Protein AF-A0AAJ6K4B9-F1 (afdb_monomer_lite)

Secondary structure (DSSP, 8-state):
--EEEEE-TTS-EEEEEEETTEEEE-SS-HHHHHHHHHHHHHHHHHSHHHHHHHHHHHHHHHHHHHT---EEETTEEESSSSEEEEEETTTTEEEEEE-SSSSS--EEESSHHHHHHH-SSGGGTTTHHHHHHHHHHHHHTT--TTTTTSSSEEE--SSSHHHHHHHHHHHHHHHHHHHHS------GGGS-HHHH-S---S------

Sequence (208 aa):
MFILETLLKNGKASICLLEGWKKNRLARDIGYYYRNLPIYAKVVSNSSLSNYQKLLKEISDEVKKIGGSGKIHGFIVDIDFYNHVMYDPDDNSITIYFATSTNSGRVVYKNLNNCLKKSRLEVLGRNREQLLSKYNSLIKKKELPILTGKKCRINTKKRGVKAKYRDSNVMKKFEYLLDSGIVRVWEDEILPKEIVGEVKTTRRMLEK

Foldseek 3Di:
DDKDWDQDPVRDIWIFFDLPPDTHTDDDDPVLCVVCLVVLLVLLCPDCLVVLVVVLVVVLVLLVQLPADQDAQQQWGGNYPFWIWGADPVQQAIWTWGAPDLADDIDTDPAVLRCLVPPPDCPCVPCSVSSNVSVVVCVVVVNRCRRRCNRGHYDRDPPPSSVCVVVSNVSNQSCCCNVPVDRRDDDCVSGDCVSSDDDPDPDDDDDD

Radius of gyration: 20.4 Å; chains: 1; bounding box: 49×37×54 Å

Structure (mmCIF, N/CA/C/O backbone):
data_AF-A0AAJ6K4B9-F1
#
_entry.id   AF-A0AAJ6K4B9-F1
#
loop_
_atom_site.group_PDB
_atom_site.id
_atom_site.type_symbol
_atom_site.label_atom_id
_atom_site.label_alt_id
_atom_site.label_comp_id
_atom_site.label_asym_id
_atom_site.label_entity_id
_atom_site.label_seq_id
_atom_site.pdbx_PDB_ins_code
_atom_site.Cartn_x
_atom_site.Cartn_y
_atom_site.Cartn_z
_atom_site.occupancy
_atom_site.B_iso_or_equiv
_atom_site.auth_seq_id
_atom_site.auth_comp_id
_atom_site.auth_asym_id
_atom_site.auth_atom_id
_atom_site.pdbx_PDB_model_num
ATOM 1 N N . MET A 1 1 ? 4.235 -3.665 -21.226 1.00 87.06 1 MET A N 1
ATOM 2 C CA . MET A 1 1 ? 5.497 -2.888 -21.176 1.00 87.06 1 MET A CA 1
ATOM 3 C C . MET A 1 1 ? 5.441 -1.865 -22.298 1.00 87.06 1 MET A C 1
ATOM 5 O O . MET A 1 1 ? 5.002 -2.241 -23.374 1.00 87.06 1 MET A O 1
ATOM 9 N N . PHE A 1 2 ? 5.852 -0.617 -22.075 1.00 87.94 2 PHE A N 1
ATOM 10 C CA . PHE A 1 2 ? 5.915 0.397 -23.138 1.00 87.94 2 PHE A CA 1
ATOM 11 C C . PHE A 1 2 ? 7.368 0.816 -23.363 1.00 87.94 2 PHE A C 1
ATOM 13 O O . PHE A 1 2 ? 8.024 1.272 -22.424 1.00 87.94 2 PHE A O 1
ATOM 20 N N . ILE A 1 3 ? 7.865 0.644 -24.589 1.00 88.31 3 ILE A N 1
ATOM 21 C CA . ILE A 1 3 ? 9.234 0.992 -24.982 1.00 88.31 3 ILE A CA 1
ATOM 22 C C . ILE A 1 3 ? 9.178 2.133 -25.994 1.00 88.31 3 ILE A C 1
ATOM 24 O O . ILE A 1 3 ? 8.424 2.076 -26.959 1.00 88.31 3 ILE A O 1
ATOM 28 N N . LEU A 1 4 ? 9.984 3.162 -25.755 1.00 86.25 4 LEU A N 1
ATOM 29 C CA . LEU A 1 4 ? 10.214 4.267 -26.673 1.00 86.25 4 LEU A CA 1
ATOM 30 C C . LEU A 1 4 ? 11.604 4.119 -27.285 1.00 86.25 4 LEU A C 1
ATOM 32 O O . LEU A 1 4 ? 12.600 4.114 -26.560 1.00 86.25 4 LEU A O 1
ATOM 36 N N . GLU A 1 5 ? 11.673 4.061 -28.607 1.00 87.00 5 GLU A N 1
ATOM 37 C CA . GLU A 1 5 ? 12.921 4.189 -29.348 1.00 87.00 5 GLU A CA 1
ATOM 38 C C . GLU A 1 5 ? 13.195 5.666 -29.655 1.00 87.00 5 GLU A C 1
ATOM 40 O O . GLU A 1 5 ? 12.306 6.415 -30.053 1.00 87.00 5 GLU A O 1
ATOM 45 N N . THR A 1 6 ? 14.425 6.111 -29.410 1.00 81.31 6 THR A N 1
ATOM 46 C CA . THR A 1 6 ? 14.853 7.497 -29.636 1.00 81.31 6 THR A CA 1
ATOM 47 C C . THR A 1 6 ? 16.139 7.528 -30.440 1.00 81.31 6 THR A C 1
ATOM 49 O O . THR A 1 6 ? 17.079 6.801 -30.128 1.00 81.31 6 THR A O 1
ATOM 52 N N . LEU A 1 7 ? 16.207 8.401 -31.441 1.00 79.94 7 LEU A N 1
ATOM 53 C CA . LEU A 1 7 ? 17.438 8.668 -32.178 1.00 79.94 7 LEU A CA 1
ATOM 54 C C . LEU A 1 7 ? 18.314 9.638 -31.379 1.00 79.94 7 LEU A C 1
ATOM 56 O O . LEU A 1 7 ? 17.885 10.728 -30.997 1.00 79.94 7 LEU A O 1
ATOM 60 N N . LEU A 1 8 ? 19.545 9.227 -31.092 1.00 76.81 8 LEU A N 1
ATOM 61 C CA . LEU A 1 8 ? 20.550 10.068 -30.453 1.00 76.81 8 LEU A CA 1
ATOM 62 C C . LEU A 1 8 ? 21.226 10.973 -31.490 1.00 76.81 8 LEU A C 1
ATOM 64 O O . LEU A 1 8 ? 21.289 10.653 -32.674 1.00 76.81 8 LEU A O 1
ATOM 68 N N . LYS A 1 9 ? 21.827 12.075 -31.024 1.00 73.19 9 LYS A N 1
ATOM 69 C CA . LYS A 1 9 ? 22.557 13.040 -31.873 1.00 73.19 9 LYS A CA 1
ATOM 70 C C . LYS A 1 9 ? 23.692 12.420 -32.702 1.00 73.19 9 LYS A C 1
ATOM 72 O O . LYS A 1 9 ? 24.089 12.996 -33.702 1.00 73.19 9 LYS A O 1
ATOM 77 N N . ASN A 1 10 ? 24.215 11.267 -32.288 1.00 79.31 10 ASN A N 1
ATOM 78 C CA . ASN A 1 10 ? 25.257 10.521 -32.998 1.00 79.31 10 ASN A CA 1
ATOM 79 C C . ASN A 1 10 ? 24.698 9.463 -33.974 1.00 79.31 10 ASN A C 1
ATOM 81 O O . ASN A 1 10 ? 25.432 8.562 -34.368 1.00 79.31 10 ASN A O 1
ATOM 85 N N . GLY A 1 11 ? 23.401 9.514 -34.294 1.00 75.06 11 GLY A N 1
ATOM 86 C CA . GLY A 1 11 ? 22.733 8.582 -35.207 1.00 75.06 11 GLY A CA 1
ATOM 87 C C . GLY A 1 11 ? 22.395 7.214 -34.606 1.00 75.06 11 GLY A C 1
ATOM 88 O O . GLY A 1 11 ? 21.754 6.407 -35.270 1.00 75.06 11 GLY A O 1
ATOM 89 N N . LYS A 1 12 ? 22.783 6.927 -33.354 1.00 77.19 12 LYS A N 1
ATOM 90 C CA . LYS A 1 12 ? 22.457 5.651 -32.697 1.00 77.19 12 LYS A CA 1
ATOM 91 C C . LYS A 1 12 ? 21.048 5.673 -32.109 1.00 77.19 12 LYS A C 1
ATOM 93 O O . LYS A 1 12 ? 20.649 6.659 -31.493 1.00 77.19 12 LYS A O 1
ATOM 98 N N . ALA A 1 13 ? 20.330 4.560 -32.213 1.00 79.69 13 ALA A N 1
ATOM 99 C CA . ALA A 1 13 ? 19.080 4.364 -31.493 1.00 79.69 13 ALA A CA 1
ATOM 100 C C . ALA A 1 13 ? 19.336 4.092 -29.998 1.00 79.69 13 ALA A C 1
ATOM 102 O O . ALA A 1 13 ? 20.293 3.421 -29.608 1.00 79.69 13 ALA A O 1
ATOM 103 N N . SER A 1 14 ? 18.472 4.631 -29.145 1.00 83.75 14 SER A N 1
ATOM 104 C CA . SER A 1 14 ? 18.414 4.368 -27.711 1.00 83.75 14 SER A CA 1
ATOM 105 C C . SER A 1 14 ? 16.992 4.003 -27.346 1.00 83.75 14 SER A C 1
ATOM 107 O O . SER A 1 14 ? 16.081 4.811 -27.528 1.00 83.75 14 SER A O 1
ATOM 109 N N . ILE A 1 15 ? 16.812 2.833 -26.748 1.00 91.00 15 ILE A N 1
ATOM 110 C CA . ILE A 1 15 ? 15.511 2.408 -26.246 1.00 91.00 15 ILE A CA 1
ATOM 111 C C . ILE A 1 15 ? 15.337 2.769 -24.767 1.00 91.00 15 ILE A C 1
ATOM 113 O O . ILE A 1 15 ? 16.276 2.728 -23.966 1.00 91.00 15 ILE A O 1
ATOM 117 N N . CYS A 1 16 ? 14.123 3.169 -24.405 1.00 91.19 16 CYS A N 1
ATOM 118 C CA . CYS A 1 16 ? 13.748 3.559 -23.052 1.00 91.19 16 CYS A CA 1
ATOM 119 C C . CYS A 1 16 ? 12.458 2.854 -22.632 1.00 91.19 16 CYS A C 1
ATOM 121 O O . CYS A 1 16 ? 11.489 2.846 -23.382 1.00 91.19 16 CYS A O 1
ATOM 123 N N . LEU A 1 17 ? 12.411 2.344 -21.404 1.00 91.94 17 LEU A N 1
ATOM 124 C CA . LEU A 1 17 ? 11.179 1.931 -20.743 1.00 91.94 17 LEU A CA 1
ATOM 125 C C . LEU A 1 17 ? 10.437 3.166 -20.228 1.00 91.94 17 LEU A C 1
ATOM 127 O O . LEU A 1 17 ? 11.021 4.012 -19.541 1.00 91.94 17 LEU A O 1
ATOM 131 N N . LEU A 1 18 ? 9.144 3.252 -20.531 1.00 91.38 18 LEU A N 1
ATOM 132 C CA . LEU A 1 18 ? 8.280 4.309 -20.024 1.00 91.38 18 LEU A CA 1
ATOM 133 C C . LEU A 1 18 ? 7.685 3.925 -18.667 1.00 91.38 18 LEU A C 1
ATOM 135 O O . LEU A 1 18 ? 6.870 3.012 -18.539 1.00 91.38 18 LEU A O 1
ATOM 139 N N . GLU A 1 19 ? 8.053 4.688 -17.642 1.00 88.44 19 GLU A N 1
ATOM 140 C CA . GLU A 1 19 ? 7.440 4.657 -16.319 1.00 88.44 19 GLU A CA 1
ATOM 141 C C . GLU A 1 19 ? 6.426 5.809 -16.229 1.00 88.44 19 GLU A C 1
ATOM 143 O O . GLU A 1 19 ? 6.548 6.722 -15.410 1.00 88.44 19 GLU A O 1
ATOM 148 N N . GLY A 1 20 ? 5.390 5.777 -17.070 1.00 84.44 20 GLY A N 1
ATOM 149 C CA . GLY A 1 20 ? 4.504 6.928 -17.276 1.00 84.44 20 GLY A CA 1
ATOM 150 C C . GLY A 1 20 ? 5.219 7.989 -18.113 1.00 84.44 20 GLY A C 1
ATOM 151 O O . GLY A 1 20 ? 5.730 7.673 -19.180 1.00 84.44 20 GLY A O 1
ATOM 152 N N . TRP A 1 21 ? 5.307 9.229 -17.627 1.00 84.12 21 TRP A N 1
ATOM 153 C CA . TRP A 1 21 ? 6.032 10.297 -18.334 1.00 84.12 21 TRP A CA 1
ATOM 154 C C . TRP A 1 21 ? 7.563 10.173 -18.230 1.00 84.12 21 TRP A C 1
ATOM 156 O O . TRP A 1 21 ? 8.296 10.797 -18.998 1.00 84.12 21 TRP A O 1
ATOM 166 N N . LYS A 1 22 ? 8.070 9.378 -17.278 1.00 89.31 22 LYS A N 1
ATOM 167 C CA . LYS A 1 22 ? 9.508 9.206 -17.058 1.00 89.31 22 LYS A CA 1
ATOM 168 C C . LYS A 1 22 ? 10.091 8.173 -18.025 1.00 89.31 22 LYS A C 1
ATOM 170 O O . LYS A 1 22 ? 9.560 7.074 -18.164 1.00 89.31 22 LYS A O 1
ATOM 175 N N . LYS A 1 23 ? 11.232 8.512 -18.632 1.00 90.12 23 LYS A N 1
ATOM 176 C CA . LYS A 1 23 ? 12.011 7.637 -19.520 1.00 90.12 23 LYS A CA 1
ATOM 177 C C . LYS A 1 23 ? 13.173 7.010 -18.751 1.00 90.12 23 LYS A C 1
ATOM 179 O O . LYS A 1 23 ? 14.032 7.737 -18.255 1.00 90.12 23 LYS A O 1
ATOM 184 N N . ASN A 1 24 ? 13.215 5.683 -18.677 1.00 89.38 24 ASN A N 1
ATOM 185 C CA . ASN A 1 24 ? 14.331 4.931 -18.106 1.00 89.38 24 ASN A CA 1
ATOM 186 C C . ASN A 1 24 ? 15.088 4.238 -19.245 1.00 89.38 24 ASN A C 1
ATOM 188 O O . ASN A 1 24 ? 14.520 3.393 -19.933 1.00 89.38 24 ASN A O 1
ATOM 192 N N . ARG A 1 25 ? 16.349 4.614 -19.480 1.00 89.75 25 ARG A N 1
ATOM 193 C CA . ARG A 1 25 ? 17.171 4.010 -20.540 1.00 89.75 25 ARG A CA 1
ATOM 194 C C . ARG A 1 25 ? 17.359 2.516 -20.271 1.00 89.75 25 ARG A C 1
ATOM 196 O O . ARG A 1 25 ? 17.661 2.131 -19.146 1.00 89.75 25 ARG A O 1
ATOM 203 N N . LEU A 1 26 ? 17.209 1.708 -21.314 1.00 90.50 26 LEU A N 1
ATOM 204 C CA . LEU A 1 26 ? 17.445 0.270 -21.276 1.00 90.50 26 LEU A CA 1
ATOM 205 C C . LEU A 1 26 ? 18.849 -0.057 -21.804 1.00 90.50 26 LEU A C 1
ATOM 207 O O . LEU A 1 26 ? 19.406 0.681 -22.619 1.00 90.50 26 LEU A O 1
ATOM 211 N N . ALA A 1 27 ? 19.435 -1.136 -21.286 1.00 89.31 27 ALA A N 1
ATOM 212 C CA . ALA A 1 27 ? 20.822 -1.513 -21.559 1.00 89.31 27 ALA A CA 1
ATOM 213 C C . ALA A 1 27 ? 20.968 -2.501 -22.727 1.00 89.31 27 ALA A C 1
ATOM 215 O O . ALA A 1 27 ? 22.036 -2.571 -23.331 1.00 89.31 27 ALA A O 1
ATOM 216 N N . ARG A 1 28 ? 19.914 -3.263 -23.034 1.00 89.38 28 ARG A N 1
ATOM 217 C CA . ARG A 1 28 ? 19.910 -4.309 -24.067 1.00 89.38 28 ARG A CA 1
ATOM 218 C C . ARG A 1 28 ? 19.028 -3.922 -25.252 1.00 89.38 28 ARG A C 1
ATOM 220 O O . ARG A 1 28 ? 18.384 -2.879 -25.222 1.00 89.38 28 ARG A O 1
ATOM 227 N N . ASP A 1 29 ? 19.012 -4.737 -26.300 1.00 88.94 29 ASP A N 1
ATOM 228 C CA . ASP A 1 29 ? 18.132 -4.544 -27.454 1.00 88.94 29 ASP A CA 1
ATOM 229 C C . ASP A 1 29 ? 16.664 -4.867 -27.124 1.00 88.94 29 ASP A C 1
ATOM 231 O O . ASP A 1 29 ? 16.355 -5.562 -26.154 1.00 88.94 29 ASP A O 1
ATOM 235 N N . ILE A 1 30 ? 15.735 -4.382 -27.953 1.00 89.81 30 ILE A N 1
ATOM 236 C CA . ILE A 1 30 ? 14.294 -4.590 -27.747 1.00 89.81 30 ILE A CA 1
ATOM 237 C C . ILE A 1 30 ? 13.901 -6.076 -27.770 1.00 89.81 30 ILE A C 1
ATOM 239 O O . ILE A 1 30 ? 12.993 -6.486 -27.042 1.00 89.81 30 ILE A O 1
ATOM 243 N N . GLY A 1 31 ? 14.614 -6.896 -28.548 1.00 90.94 31 GLY A N 1
ATOM 244 C CA . GLY A 1 31 ? 14.376 -8.329 -28.661 1.00 90.94 31 GLY A CA 1
ATOM 245 C C . GLY A 1 31 ? 14.648 -9.072 -27.356 1.00 90.94 31 GLY A C 1
ATOM 246 O O . GLY A 1 31 ? 13.887 -9.977 -27.012 1.00 90.94 31 GLY A O 1
ATOM 247 N N . TYR A 1 32 ? 15.671 -8.672 -26.592 1.00 92.62 32 TYR A N 1
ATOM 248 C CA . TYR A 1 32 ? 15.917 -9.211 -25.249 1.00 92.62 32 TYR A CA 1
ATOM 249 C C . TYR A 1 32 ? 14.696 -9.043 -24.339 1.00 92.62 32 TYR A C 1
ATOM 251 O O . TYR A 1 32 ? 14.226 -10.013 -23.744 1.00 92.62 32 TYR A O 1
ATOM 259 N N . TYR A 1 33 ? 14.153 -7.827 -24.252 1.00 92.56 33 TYR A N 1
ATOM 260 C CA . TYR A 1 33 ? 13.007 -7.549 -23.386 1.00 92.56 33 TYR A CA 1
ATOM 261 C C . TYR A 1 33 ? 11.763 -8.297 -23.855 1.00 92.56 33 TYR A C 1
ATOM 263 O O . TYR A 1 33 ? 11.072 -8.892 -23.035 1.00 92.56 33 TYR A O 1
ATOM 271 N N . TYR A 1 34 ? 11.509 -8.327 -25.165 1.00 92.06 34 TYR A N 1
ATOM 272 C CA . TYR A 1 34 ? 10.359 -9.028 -25.733 1.00 92.06 34 TYR A CA 1
ATOM 273 C C . TYR A 1 34 ? 10.378 -10.532 -25.423 1.00 92.06 34 TYR A C 1
ATOM 275 O O . TYR A 1 34 ? 9.385 -11.067 -24.934 1.00 92.06 34 TYR A O 1
ATOM 283 N N . ARG A 1 35 ? 11.521 -11.204 -25.631 1.00 94.75 35 ARG A N 1
ATOM 284 C CA . ARG A 1 35 ? 11.668 -12.645 -25.354 1.00 94.75 35 ARG A CA 1
ATOM 285 C C . ARG A 1 35 ? 11.512 -12.981 -23.870 1.00 94.75 35 ARG A C 1
ATOM 287 O O . ARG A 1 35 ? 10.930 -14.006 -23.535 1.00 94.75 35 ARG A O 1
ATOM 294 N N . ASN A 1 36 ? 12.010 -12.115 -22.988 1.00 94.81 36 ASN A N 1
ATOM 295 C CA . ASN A 1 36 ? 12.053 -12.381 -21.550 1.00 94.81 36 ASN A CA 1
ATOM 296 C C . ASN A 1 36 ? 10.840 -11.840 -20.778 1.00 94.81 36 ASN A C 1
ATOM 298 O O . ASN A 1 36 ? 10.667 -12.183 -19.610 1.00 94.81 36 ASN A O 1
ATOM 302 N N . LEU A 1 37 ? 9.984 -11.021 -21.399 1.00 93.94 37 LEU A N 1
ATOM 303 C CA . LEU A 1 37 ? 8.836 -10.383 -20.746 1.00 93.94 37 LEU A CA 1
ATOM 304 C C . LEU A 1 37 ? 7.876 -11.381 -20.066 1.00 93.94 37 LEU A C 1
ATOM 306 O O . LEU A 1 37 ? 7.509 -11.124 -18.915 1.00 93.94 37 LEU A O 1
ATOM 310 N N . PRO A 1 38 ? 7.491 -12.521 -20.684 1.00 94.00 38 PRO A N 1
ATOM 311 C CA . PRO A 1 38 ? 6.623 -13.497 -20.022 1.00 94.00 38 PRO A CA 1
ATOM 312 C C . PRO A 1 38 ? 7.280 -14.127 -18.789 1.00 94.00 38 PRO A C 1
ATOM 314 O O . PRO A 1 38 ? 6.625 -14.341 -17.769 1.00 94.00 38 PRO A O 1
ATOM 317 N N . ILE A 1 39 ? 8.588 -14.387 -18.863 1.00 93.81 39 ILE A N 1
ATOM 318 C CA . ILE A 1 39 ? 9.359 -14.978 -17.765 1.00 93.81 39 ILE A CA 1
ATOM 319 C C . ILE A 1 39 ? 9.471 -13.972 -16.622 1.00 93.81 39 ILE A C 1
ATOM 321 O O . ILE A 1 39 ? 9.169 -14.311 -15.481 1.00 93.81 39 ILE A O 1
ATOM 325 N N . TYR A 1 40 ? 9.808 -12.719 -16.934 1.00 93.19 40 TYR A N 1
ATOM 326 C CA . TYR A 1 40 ? 9.854 -11.625 -15.967 1.00 93.19 40 TYR A CA 1
ATOM 327 C C . TYR A 1 40 ? 8.522 -11.477 -15.224 1.00 93.19 40 TYR A C 1
ATOM 329 O O . TYR A 1 40 ? 8.484 -11.481 -13.993 1.00 93.19 40 TYR A O 1
ATOM 337 N N . ALA A 1 41 ? 7.412 -11.416 -15.970 1.00 91.75 41 ALA A N 1
ATOM 338 C CA . ALA A 1 41 ? 6.075 -11.301 -15.401 1.00 91.75 41 ALA A CA 1
ATOM 339 C C . ALA A 1 41 ? 5.743 -12.475 -14.469 1.00 91.75 41 ALA A C 1
ATOM 341 O O . ALA A 1 41 ? 5.231 -12.262 -13.367 1.00 91.75 41 ALA A O 1
ATOM 342 N N . LYS A 1 42 ? 6.084 -13.703 -14.878 1.00 91.50 42 LYS A N 1
ATOM 343 C CA . LYS A 1 42 ? 5.878 -14.913 -14.075 1.00 91.50 42 LYS A CA 1
ATOM 344 C C . LYS A 1 42 ? 6.696 -14.891 -12.785 1.00 91.50 42 LYS A C 1
ATOM 346 O O . LYS A 1 42 ? 6.149 -15.186 -11.726 1.00 91.50 42 LYS A O 1
ATOM 351 N N . VAL A 1 43 ? 7.978 -14.530 -12.849 1.00 89.94 43 VAL A N 1
ATOM 352 C CA . VAL A 1 43 ? 8.847 -14.508 -11.662 1.00 89.94 43 VAL A CA 1
ATOM 353 C C . VAL A 1 43 ? 8.373 -13.465 -10.657 1.00 89.94 43 VAL A C 1
ATOM 355 O O . VAL A 1 43 ? 8.228 -13.786 -9.480 1.00 89.94 43 VAL A O 1
ATOM 358 N N . VAL A 1 44 ? 8.042 -12.251 -11.108 1.00 88.19 44 VAL A N 1
ATOM 359 C CA . VAL A 1 44 ? 7.489 -11.224 -10.213 1.00 88.19 44 VAL A CA 1
ATOM 360 C C . VAL A 1 44 ? 6.176 -11.695 -9.586 1.00 88.19 44 VAL A C 1
ATOM 362 O O . VAL A 1 44 ? 6.010 -11.576 -8.371 1.00 88.19 44 VAL A O 1
ATOM 365 N N . SER A 1 45 ? 5.274 -12.273 -10.383 1.00 86.25 45 SER A N 1
ATOM 366 C CA . SER A 1 45 ? 3.971 -12.757 -9.901 1.00 86.25 45 SER A CA 1
ATOM 367 C C . SER A 1 45 ? 4.095 -13.892 -8.883 1.00 86.25 45 SER A C 1
ATOM 369 O O . SER A 1 45 ? 3.252 -14.010 -8.004 1.00 86.25 45 SER A O 1
ATOM 371 N N . ASN A 1 46 ? 5.162 -14.689 -8.959 1.00 85.56 46 ASN A N 1
ATOM 372 C CA . ASN A 1 46 ? 5.420 -15.798 -8.038 1.00 85.56 46 ASN A CA 1
ATOM 373 C C . ASN A 1 46 ? 6.337 -15.419 -6.860 1.00 85.56 46 ASN A C 1
ATOM 375 O O . ASN A 1 46 ? 6.626 -16.258 -6.009 1.00 85.56 46 ASN A O 1
ATOM 379 N N . SER A 1 47 ? 6.825 -14.179 -6.805 1.00 82.00 47 SER A N 1
ATOM 380 C CA . SER A 1 47 ? 7.720 -13.704 -5.746 1.00 82.00 47 SER A CA 1
ATOM 381 C C . SER A 1 47 ? 6.966 -13.320 -4.465 1.00 82.00 47 SER A C 1
ATOM 383 O O . SER A 1 47 ? 5.736 -13.212 -4.449 1.00 82.00 47 SER A O 1
ATOM 385 N N . SER A 1 48 ? 7.707 -13.019 -3.393 1.00 78.19 48 SER A N 1
ATOM 386 C CA . SER A 1 48 ? 7.165 -12.470 -2.138 1.00 78.19 48 SER A CA 1
ATOM 387 C C . SER A 1 48 ? 6.359 -11.176 -2.326 1.00 78.19 48 SER A C 1
ATOM 389 O O . SER A 1 48 ? 5.483 -10.885 -1.512 1.00 78.19 48 SER A O 1
ATOM 391 N N . LEU A 1 49 ? 6.574 -10.443 -3.427 1.00 79.88 49 LEU A N 1
ATOM 392 C CA . LEU A 1 49 ? 5.799 -9.249 -3.779 1.00 79.88 49 LEU A CA 1
ATOM 393 C C . LEU A 1 49 ? 4.299 -9.555 -3.913 1.00 79.88 49 LEU A C 1
ATOM 395 O O . LEU A 1 49 ? 3.470 -8.746 -3.495 1.00 79.88 49 LEU A O 1
ATOM 399 N N . SER A 1 50 ? 3.946 -10.738 -4.427 1.00 77.25 50 SER A N 1
ATOM 400 C CA . SER A 1 50 ? 2.550 -11.179 -4.543 1.00 77.25 50 SER A CA 1
ATOM 401 C C . SER A 1 50 ? 1.892 -11.398 -3.175 1.00 77.25 50 SER A C 1
ATOM 403 O O . SER A 1 50 ? 0.748 -10.993 -2.957 1.00 77.25 50 SER A O 1
ATOM 405 N N . ASN A 1 51 ? 2.638 -11.947 -2.210 1.00 83.94 51 ASN A N 1
ATOM 406 C CA . ASN A 1 51 ? 2.167 -12.133 -0.838 1.00 83.94 51 ASN A CA 1
ATOM 407 C C . ASN A 1 51 ? 1.903 -10.785 -0.159 1.00 83.94 51 ASN A C 1
ATOM 409 O O . ASN A 1 51 ? 0.870 -10.612 0.491 1.00 83.94 51 ASN A O 1
ATOM 413 N N . TYR A 1 52 ? 2.796 -9.809 -0.354 1.00 87.12 52 TYR A N 1
ATOM 414 C CA . TYR A 1 52 ? 2.592 -8.455 0.163 1.00 87.12 52 TYR A CA 1
ATOM 415 C C . TYR A 1 52 ? 1.369 -7.796 -0.467 1.00 87.12 52 TYR A C 1
ATOM 417 O O . TYR A 1 52 ? 0.573 -7.180 0.237 1.00 87.12 52 TYR A O 1
ATOM 425 N N . GLN A 1 53 ? 1.167 -7.972 -1.772 1.00 86.25 53 GLN A N 1
ATOM 426 C CA . GLN A 1 53 ? -0.005 -7.436 -2.453 1.00 86.25 53 GLN A CA 1
ATOM 427 C C . GLN A 1 53 ? -1.308 -8.063 -1.942 1.00 86.25 53 GLN A C 1
ATOM 429 O O . GLN A 1 53 ? -2.290 -7.348 -1.744 1.00 86.25 53 GLN A O 1
ATOM 434 N N . LYS A 1 54 ? -1.324 -9.373 -1.665 1.00 90.19 54 LYS A N 1
ATOM 435 C CA . LYS A 1 54 ? -2.475 -10.035 -1.040 1.00 90.19 54 LYS A CA 1
ATOM 436 C C . LYS A 1 54 ? -2.802 -9.408 0.315 1.00 90.19 54 LYS A C 1
ATOM 438 O O . LYS A 1 54 ? -3.953 -9.055 0.554 1.00 90.19 54 LYS A O 1
ATOM 443 N N . LEU A 1 55 ? -1.801 -9.203 1.171 1.00 92.88 55 LEU A N 1
ATOM 444 C CA . LEU A 1 55 ? -2.018 -8.565 2.469 1.00 92.88 55 LEU A CA 1
ATOM 445 C C . LEU A 1 55 ? -2.491 -7.107 2.331 1.00 92.88 55 LEU A C 1
ATOM 447 O O . LEU A 1 55 ? -3.384 -6.683 3.057 1.00 92.88 55 LEU A O 1
ATOM 451 N N . LEU A 1 56 ? -1.950 -6.344 1.377 1.00 94.50 56 LEU A N 1
ATOM 452 C CA . LEU A 1 56 ? -2.410 -4.981 1.089 1.00 94.50 56 LEU A CA 1
ATOM 453 C C . LEU A 1 56 ? -3.867 -4.951 0.609 1.00 94.50 56 LEU A C 1
ATOM 455 O O . LEU A 1 56 ? -4.607 -4.046 0.995 1.00 94.50 56 LEU A O 1
ATOM 459 N N . LYS A 1 57 ? -4.302 -5.944 -0.180 1.00 95.25 57 LYS A N 1
ATOM 460 C CA . LYS A 1 57 ? -5.716 -6.116 -0.555 1.00 95.25 57 LYS A CA 1
ATOM 461 C C . LYS A 1 57 ? -6.581 -6.417 0.670 1.00 95.25 57 LYS A C 1
ATOM 463 O O . LYS A 1 57 ? -7.610 -5.780 0.837 1.00 95.25 57 LYS A O 1
ATOM 468 N N . GLU A 1 58 ? -6.131 -7.269 1.589 1.00 96.81 58 GLU A N 1
ATOM 469 C CA . GLU A 1 58 ? -6.863 -7.514 2.841 1.00 96.81 58 GLU A CA 1
ATOM 470 C C . GLU A 1 58 ? -6.967 -6.249 3.721 1.00 96.81 58 GLU A C 1
ATOM 472 O O . GLU A 1 58 ? -8.031 -5.962 4.272 1.00 96.81 58 GLU A O 1
ATOM 477 N N . ILE A 1 59 ? -5.897 -5.446 3.814 1.00 97.38 59 ILE A N 1
ATOM 478 C CA . ILE A 1 59 ? -5.931 -4.136 4.491 1.00 97.38 59 ILE A CA 1
ATOM 479 C C . ILE A 1 59 ? -6.919 -3.199 3.781 1.00 97.38 59 ILE A C 1
ATOM 481 O O . ILE A 1 59 ? -7.726 -2.545 4.443 1.00 97.38 59 ILE A O 1
ATOM 485 N N . SER A 1 60 ? -6.878 -3.139 2.446 1.00 97.50 60 SER A N 1
ATOM 486 C CA . SER A 1 60 ? -7.814 -2.366 1.616 1.00 97.50 60 SER A CA 1
ATOM 487 C C . SER A 1 60 ? -9.262 -2.752 1.895 1.00 97.50 60 SER A C 1
ATOM 489 O O . SER A 1 60 ? -10.101 -1.871 2.086 1.00 97.50 60 SER A O 1
ATOM 491 N N . ASP A 1 61 ? -9.550 -4.046 1.994 1.00 98.06 61 ASP A N 1
ATOM 492 C CA . ASP A 1 61 ? -10.889 -4.554 2.268 1.00 98.06 61 ASP A CA 1
ATOM 493 C C . ASP A 1 61 ? -11.359 -4.174 3.675 1.00 98.06 61 ASP A C 1
ATOM 495 O O . ASP A 1 61 ? -12.486 -3.706 3.838 1.00 98.06 61 ASP A O 1
ATOM 499 N N . GLU A 1 62 ? -10.505 -4.288 4.698 1.00 98.00 62 GLU A N 1
ATOM 500 C CA . GLU A 1 62 ? -10.835 -3.817 6.050 1.00 98.00 62 GLU A CA 1
ATOM 501 C C . GLU A 1 62 ? -11.084 -2.299 6.098 1.00 98.00 62 GLU A C 1
ATOM 503 O O . GLU A 1 62 ? -12.026 -1.844 6.755 1.00 98.00 62 GLU A O 1
ATOM 508 N N . VAL A 1 63 ? -10.293 -1.510 5.364 1.00 96.44 63 VAL A N 1
ATOM 509 C CA . VAL A 1 63 ? -10.481 -0.057 5.250 1.00 96.44 63 VAL A CA 1
ATOM 510 C C . VAL A 1 63 ? -11.790 0.284 4.526 1.00 96.44 63 VAL A C 1
ATOM 512 O O . VAL A 1 63 ? -12.523 1.173 4.962 1.00 96.44 63 VAL A O 1
ATOM 515 N N . LYS A 1 64 ? -12.149 -0.436 3.460 1.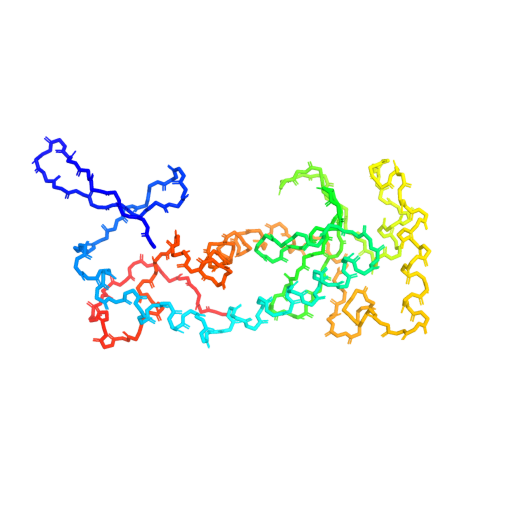00 95.94 64 LYS A N 1
ATOM 516 C CA . LYS A 1 64 ? -13.431 -0.244 2.760 1.00 95.94 64 LYS A CA 1
ATOM 517 C C . LYS A 1 64 ? -14.622 -0.640 3.628 1.00 95.94 64 LYS A C 1
ATOM 519 O O . LYS A 1 64 ? -15.616 0.082 3.653 1.00 95.94 64 LYS A O 1
ATOM 524 N N . LYS A 1 65 ? -14.519 -1.729 4.403 1.00 95.44 65 LYS A N 1
ATOM 525 C CA . LYS A 1 65 ? -15.578 -2.185 5.328 1.00 95.44 65 LYS A CA 1
ATOM 526 C C . LYS A 1 65 ? -15.969 -1.113 6.345 1.00 95.44 65 LYS A C 1
ATOM 528 O O . LYS A 1 65 ? -17.154 -0.935 6.627 1.00 95.44 65 LYS A O 1
ATOM 533 N N . ILE A 1 66 ? -14.997 -0.367 6.872 1.00 93.19 66 ILE A N 1
ATOM 534 C CA . ILE A 1 66 ? -15.280 0.746 7.792 1.00 93.19 66 ILE A CA 1
ATOM 535 C C . ILE A 1 66 ? -15.797 2.003 7.071 1.00 93.19 66 ILE A C 1
ATOM 537 O O . ILE A 1 66 ? -16.336 2.888 7.729 1.00 93.19 66 ILE A O 1
ATOM 541 N N . GLY A 1 67 ? -15.704 2.071 5.739 1.00 91.44 67 GLY A N 1
ATOM 542 C CA . GLY A 1 67 ? -16.158 3.195 4.913 1.00 91.44 67 GLY A CA 1
ATOM 543 C C . GLY A 1 67 ? -15.046 4.126 4.422 1.00 91.44 67 GLY A C 1
ATOM 544 O O . GLY A 1 67 ? -15.341 5.257 4.044 1.00 91.44 67 GLY A O 1
ATOM 545 N N . GLY A 1 68 ? -13.785 3.690 4.471 1.00 92.12 68 GLY A N 1
ATOM 546 C CA . GLY A 1 68 ? -12.650 4.410 3.895 1.00 92.12 68 GLY A CA 1
ATOM 547 C C . GLY A 1 68 ? -12.443 4.109 2.406 1.00 92.12 68 GLY A C 1
ATOM 548 O O . GLY A 1 68 ? -13.132 3.280 1.816 1.00 92.12 68 GLY A O 1
ATOM 549 N N . SER A 1 69 ? -11.457 4.777 1.807 1.00 93.56 69 SER A N 1
ATOM 550 C CA . SER A 1 69 ? -11.098 4.661 0.385 1.00 93.56 69 SER A CA 1
ATOM 551 C C . SER A 1 69 ? -10.563 3.270 0.015 1.00 93.56 69 SER A C 1
ATOM 553 O O . SER A 1 69 ? -10.981 2.663 -0.972 1.00 93.56 69 SER A O 1
ATOM 555 N N . GLY A 1 70 ? -9.618 2.751 0.802 1.00 95.00 70 GLY A N 1
ATOM 556 C CA . GLY A 1 70 ? -8.921 1.496 0.529 1.00 95.00 70 GLY A CA 1
ATOM 557 C C . GLY A 1 70 ? -7.985 1.558 -0.681 1.00 95.00 70 GLY A C 1
ATOM 558 O O . GLY A 1 70 ? -7.549 0.514 -1.163 1.00 95.00 70 GLY A O 1
ATOM 559 N N . LYS A 1 71 ? -7.676 2.745 -1.212 1.00 94.31 71 LYS A N 1
ATOM 560 C CA . LYS A 1 71 ? -6.737 2.893 -2.328 1.00 94.31 71 LYS A CA 1
ATOM 561 C C . LYS A 1 71 ? -5.340 2.435 -1.911 1.00 94.31 71 LYS A C 1
ATOM 563 O O . LYS A 1 71 ? -4.799 2.939 -0.932 1.00 94.31 71 LYS A O 1
ATOM 568 N N . ILE A 1 72 ? -4.767 1.512 -2.678 1.00 94.00 72 ILE A N 1
ATOM 569 C CA . ILE A 1 72 ? -3.401 1.013 -2.499 1.00 94.00 72 ILE A CA 1
ATOM 570 C C . ILE A 1 72 ? -2.447 1.879 -3.337 1.00 94.00 72 ILE A C 1
ATOM 572 O O . ILE A 1 72 ? -2.812 2.365 -4.412 1.00 94.00 72 ILE A O 1
ATOM 576 N N . HIS A 1 73 ? -1.252 2.156 -2.814 1.00 90.44 73 HIS A N 1
ATOM 577 C CA . HIS A 1 73 ? -0.153 2.750 -3.580 1.00 90.44 73 HIS A CA 1
ATOM 578 C C . HIS A 1 73 ? 1.205 2.380 -2.973 1.00 90.44 73 HIS A C 1
ATOM 580 O O . HIS A 1 73 ? 1.755 3.075 -2.116 1.00 90.44 73 HIS A O 1
ATOM 586 N N . GLY A 1 74 ? 1.777 1.273 -3.443 1.00 89.88 74 GLY A N 1
ATOM 587 C CA . GLY A 1 74 ? 2.936 0.652 -2.803 1.00 89.88 74 GLY A CA 1
ATOM 588 C C . GLY A 1 74 ? 2.534 -0.036 -1.499 1.00 89.88 74 GLY A C 1
ATOM 589 O O . GLY A 1 74 ? 1.586 -0.807 -1.483 1.00 89.88 74 GLY A O 1
ATOM 590 N N . PHE A 1 75 ? 3.219 0.250 -0.390 1.00 92.06 75 PHE A N 1
ATOM 591 C CA . PHE A 1 75 ? 2.902 -0.323 0.926 1.00 92.06 75 PHE A CA 1
ATOM 592 C C . PHE A 1 75 ? 1.873 0.478 1.733 1.00 92.06 75 PHE A C 1
ATOM 594 O O . PHE A 1 75 ? 1.713 0.256 2.931 1.00 92.06 75 PHE A O 1
ATOM 601 N N . ILE A 1 76 ? 1.198 1.443 1.112 1.00 93.88 76 ILE A N 1
ATOM 602 C CA . ILE A 1 76 ? 0.277 2.353 1.793 1.00 93.88 76 ILE A CA 1
ATOM 603 C C . ILE A 1 76 ? -1.142 2.101 1.292 1.00 93.88 76 ILE A C 1
ATOM 605 O O . ILE A 1 76 ? -1.372 1.984 0.089 1.00 93.88 76 ILE A O 1
ATOM 609 N N . VAL A 1 77 ? -2.083 2.045 2.232 1.00 95.81 77 VAL A N 1
ATOM 610 C CA . VAL A 1 77 ? -3.521 1.966 1.988 1.00 95.81 77 VAL A CA 1
ATOM 611 C C . VAL A 1 77 ? -4.199 3.198 2.579 1.00 95.81 77 VAL A C 1
ATOM 613 O O . VAL A 1 77 ? -4.083 3.476 3.774 1.00 95.81 77 VAL A O 1
ATOM 616 N N . ASP A 1 78 ? -4.919 3.939 1.747 1.00 94.25 78 ASP A N 1
ATOM 617 C CA . ASP A 1 78 ? -5.598 5.173 2.141 1.00 94.25 78 ASP A CA 1
ATOM 618 C C . ASP A 1 78 ? -6.905 4.879 2.878 1.00 94.25 78 ASP A C 1
ATOM 620 O O . ASP A 1 78 ? -7.796 4.223 2.339 1.00 94.25 78 ASP A O 1
ATOM 624 N N . ILE A 1 79 ? -7.058 5.426 4.085 1.00 93.00 79 ILE A N 1
ATOM 625 C CA . ILE A 1 79 ? -8.360 5.531 4.759 1.00 93.00 79 ILE A CA 1
ATOM 626 C C . ILE A 1 79 ? -9.130 6.690 4.129 1.00 93.00 79 ILE A C 1
ATOM 628 O O . ILE A 1 79 ? -10.269 6.529 3.700 1.00 93.00 79 ILE A O 1
ATOM 632 N N . ASP A 1 80 ? -8.466 7.835 4.019 1.00 90.38 80 ASP A N 1
ATOM 633 C CA . ASP A 1 80 ? -8.880 8.989 3.233 1.00 90.38 80 ASP A CA 1
ATOM 634 C C . ASP A 1 80 ? -7.627 9.660 2.642 1.00 90.38 80 ASP A C 1
ATOM 636 O O . ASP A 1 80 ? -6.545 9.075 2.628 1.00 90.38 80 ASP A O 1
ATOM 640 N N . PHE A 1 81 ? -7.765 10.881 2.126 1.00 88.12 81 PHE A N 1
ATOM 641 C CA . PHE A 1 81 ? -6.652 11.604 1.516 1.00 88.12 81 PHE A CA 1
ATOM 642 C C . PHE A 1 81 ? -5.480 11.893 2.476 1.00 88.12 81 PHE A C 1
ATOM 644 O O . PHE A 1 81 ? -4.344 11.999 2.021 1.00 88.12 81 PHE A O 1
ATOM 651 N N . TYR A 1 82 ? -5.734 12.025 3.780 1.00 89.38 82 TYR A N 1
ATOM 652 C CA . TYR A 1 82 ? -4.732 12.400 4.782 1.00 89.38 82 TYR A CA 1
ATOM 653 C C . TYR A 1 82 ? -4.401 11.287 5.776 1.00 89.38 82 TYR A C 1
ATOM 655 O O . TYR A 1 82 ? -3.361 11.347 6.435 1.00 89.38 82 TYR A O 1
ATOM 663 N N . ASN A 1 83 ? -5.299 10.322 5.955 1.00 91.44 83 ASN A N 1
ATOM 664 C CA . ASN A 1 83 ? -5.178 9.229 6.906 1.00 91.44 83 ASN A CA 1
ATOM 665 C C . ASN A 1 83 ? -4.872 7.930 6.164 1.00 91.44 83 ASN A C 1
ATOM 667 O O . ASN A 1 83 ? -5.591 7.536 5.248 1.00 91.44 83 ASN A O 1
ATOM 671 N N . HIS A 1 84 ? -3.833 7.230 6.607 1.00 93.88 84 HIS A N 1
ATOM 672 C CA . HIS A 1 84 ? -3.295 6.077 5.900 1.00 93.88 84 HIS A CA 1
ATOM 673 C C . HIS A 1 84 ? -2.922 4.940 6.857 1.00 93.88 84 HIS A C 1
ATOM 675 O O . HIS A 1 84 ? -2.617 5.155 8.038 1.00 93.88 84 HIS A O 1
ATOM 681 N N . VAL A 1 85 ? -2.881 3.729 6.309 1.00 95.38 85 VAL A N 1
ATOM 682 C CA . VAL A 1 85 ? -2.296 2.532 6.915 1.00 95.38 85 VAL A CA 1
ATOM 683 C C . VAL A 1 85 ? -1.101 2.126 6.062 1.00 95.38 85 VAL A C 1
ATOM 685 O O . VAL A 1 85 ? -1.261 1.781 4.898 1.00 95.38 85 VAL A O 1
ATOM 688 N N . MET A 1 86 ? 0.103 2.178 6.623 1.00 94.25 86 MET A N 1
ATOM 689 C CA . MET A 1 86 ? 1.311 1.684 5.964 1.00 94.25 86 MET A CA 1
ATOM 690 C C . MET A 1 86 ? 1.653 0.298 6.485 1.00 94.25 86 MET A C 1
ATOM 692 O O . MET A 1 86 ? 1.768 0.131 7.694 1.00 94.25 86 MET A O 1
ATOM 696 N N . TYR A 1 87 ? 1.853 -0.660 5.592 1.00 93.31 87 TYR A N 1
ATOM 697 C CA . TYR A 1 87 ? 2.413 -1.964 5.912 1.00 93.31 87 TYR A CA 1
ATOM 698 C C . TYR A 1 87 ? 3.947 -1.916 5.875 1.00 93.31 87 TYR A C 1
ATOM 700 O O . TYR A 1 87 ? 4.531 -1.270 5.007 1.00 93.31 87 TYR A O 1
ATOM 708 N N . ASP A 1 88 ? 4.597 -2.587 6.818 1.00 90.62 88 ASP A N 1
ATOM 709 C CA . ASP A 1 88 ? 6.037 -2.820 6.817 1.00 90.62 88 ASP A CA 1
ATOM 710 C C . ASP A 1 88 ? 6.293 -4.335 6.710 1.00 90.62 88 ASP A C 1
ATOM 712 O O . ASP A 1 88 ? 5.946 -5.077 7.639 1.00 90.62 88 ASP A O 1
ATOM 716 N N . PRO A 1 89 ? 6.844 -4.815 5.578 1.00 85.88 89 PRO A N 1
ATOM 717 C CA . PRO A 1 89 ? 7.084 -6.238 5.369 1.00 85.88 89 PRO A CA 1
ATOM 718 C C . PRO A 1 89 ? 8.198 -6.800 6.261 1.00 85.88 89 PRO A C 1
ATOM 720 O O . PRO A 1 89 ? 8.150 -7.986 6.576 1.00 85.88 89 PRO A O 1
ATOM 723 N N . ASP A 1 90 ? 9.156 -5.980 6.708 1.00 85.88 90 ASP A N 1
ATOM 724 C CA . ASP A 1 90 ? 10.331 -6.457 7.458 1.00 85.88 90 ASP A CA 1
ATOM 725 C C . ASP A 1 90 ? 9.948 -7.044 8.821 1.00 85.88 90 ASP A C 1
ATOM 727 O O . ASP A 1 90 ? 10.561 -7.993 9.303 1.00 85.88 90 ASP A O 1
ATOM 731 N N . ASP A 1 91 ? 8.946 -6.451 9.472 1.00 88.44 91 ASP A N 1
ATOM 732 C CA . ASP A 1 91 ? 8.539 -6.793 10.836 1.00 88.44 91 ASP A CA 1
ATOM 733 C C . ASP A 1 91 ? 7.048 -7.148 10.952 1.00 88.44 91 ASP A C 1
ATOM 735 O O . ASP A 1 91 ? 6.509 -7.227 12.064 1.00 88.44 91 ASP A O 1
ATOM 739 N N . ASN A 1 92 ? 6.397 -7.357 9.800 1.00 90.06 92 ASN A N 1
ATOM 740 C CA . ASN A 1 92 ? 4.972 -7.637 9.648 1.00 90.06 92 ASN A CA 1
ATOM 741 C C . ASN A 1 92 ? 4.090 -6.699 10.496 1.00 90.06 92 ASN A C 1
ATOM 743 O O . ASN A 1 92 ? 3.190 -7.130 11.235 1.00 90.06 92 ASN A O 1
ATOM 747 N N . SER A 1 93 ? 4.375 -5.397 10.426 1.00 93.44 93 SER A N 1
ATOM 748 C CA . SER A 1 93 ? 3.646 -4.378 11.175 1.00 93.44 93 SER A CA 1
ATOM 749 C C . SER A 1 93 ? 2.854 -3.436 10.280 1.00 93.44 93 SER A C 1
ATOM 751 O O . SER A 1 93 ? 3.126 -3.273 9.096 1.00 93.44 93 SER A O 1
ATOM 753 N N . ILE A 1 94 ? 1.837 -2.806 10.862 1.00 95.06 94 ILE A N 1
ATOM 754 C CA . ILE A 1 94 ? 1.134 -1.684 10.257 1.00 95.06 94 ILE A CA 1
ATOM 755 C C . ILE A 1 94 ? 1.371 -0.417 11.071 1.00 95.06 94 ILE A C 1
ATOM 757 O O . ILE A 1 94 ? 1.336 -0.429 12.302 1.00 95.06 94 ILE A O 1
ATOM 761 N N . THR A 1 95 ? 1.568 0.703 10.389 1.00 95.00 95 THR A N 1
ATOM 762 C CA . THR A 1 95 ? 1.627 2.033 10.992 1.00 95.00 95 THR A CA 1
ATOM 763 C C . THR A 1 95 ? 0.423 2.836 10.537 1.00 95.00 95 THR A C 1
ATOM 765 O O . THR A 1 95 ? 0.232 3.055 9.344 1.00 95.00 95 THR A O 1
ATOM 768 N N . ILE A 1 96 ? -0.378 3.309 11.488 1.00 94.81 96 ILE A N 1
ATOM 769 C CA . ILE A 1 96 ? -1.554 4.138 11.206 1.00 94.81 96 ILE A CA 1
ATOM 770 C C . ILE A 1 96 ? -1.159 5.589 11.435 1.00 94.81 96 ILE A C 1
ATOM 772 O O . ILE A 1 96 ? -0.727 5.948 12.535 1.00 94.81 96 ILE A O 1
ATOM 776 N N . TYR A 1 97 ? -1.280 6.432 10.414 1.00 92.44 97 TYR A N 1
ATOM 777 C CA . TYR A 1 97 ? -0.791 7.803 10.498 1.00 92.44 97 TYR A CA 1
ATOM 778 C C . TYR A 1 97 ? -1.598 8.785 9.657 1.00 92.44 97 TYR A C 1
ATOM 780 O O . TYR A 1 97 ? -2.244 8.428 8.679 1.00 92.44 97 TYR A O 1
ATOM 788 N N . PHE A 1 98 ? -1.512 10.043 10.065 1.00 91.44 98 PHE A N 1
ATOM 789 C CA . PHE A 1 98 ? -1.945 11.207 9.310 1.00 91.44 98 PHE A CA 1
ATOM 790 C C . PHE A 1 98 ? -0.729 11.861 8.649 1.00 91.44 98 PHE A C 1
ATOM 792 O O . PHE A 1 98 ? 0.335 11.900 9.275 1.00 91.44 98 PHE A O 1
ATOM 799 N N . ALA A 1 99 ? -0.865 12.402 7.439 1.00 88.69 99 ALA A N 1
ATOM 800 C CA . ALA A 1 99 ? 0.159 13.212 6.779 1.00 88.69 99 ALA A CA 1
ATOM 801 C C . ALA A 1 99 ? -0.467 14.287 5.881 1.00 88.69 99 ALA A C 1
ATOM 803 O O . ALA A 1 99 ? -1.411 14.006 5.158 1.00 88.69 99 ALA A O 1
ATOM 804 N N . THR A 1 100 ? 0.091 15.502 5.871 1.00 86.50 100 THR A N 1
ATOM 805 C CA . THR A 1 100 ? -0.351 16.575 4.953 1.00 86.50 100 THR A CA 1
ATOM 806 C C . THR A 1 100 ? 0.362 16.543 3.606 1.00 86.50 100 THR A C 1
ATOM 808 O O . THR A 1 100 ? -0.103 17.143 2.642 1.00 86.50 100 THR A O 1
ATOM 811 N N . SER A 1 101 ? 1.509 15.866 3.530 1.00 82.62 101 SER A N 1
ATOM 812 C CA . SER A 1 101 ? 2.240 15.634 2.288 1.00 82.62 101 SER A CA 1
ATOM 813 C C . SER A 1 101 ? 3.102 14.377 2.393 1.00 82.62 101 SER A C 1
ATOM 815 O O . SER A 1 101 ? 3.351 13.850 3.481 1.00 82.62 101 SER A O 1
ATOM 817 N N . THR A 1 102 ? 3.668 13.945 1.265 1.00 73.94 102 THR A N 1
ATOM 818 C CA . THR A 1 102 ? 4.656 12.858 1.219 1.00 73.94 102 THR A CA 1
ATOM 819 C C . THR A 1 102 ? 5.874 13.115 2.115 1.00 73.94 102 THR A C 1
ATOM 821 O O . THR A 1 102 ? 6.545 12.165 2.507 1.00 73.94 102 THR A O 1
ATOM 824 N N . ASN A 1 103 ? 6.185 14.365 2.483 1.00 74.00 103 ASN A N 1
ATOM 825 C CA . ASN A 1 103 ? 7.425 14.702 3.192 1.00 74.00 103 ASN A CA 1
ATOM 826 C C . ASN A 1 103 ? 7.238 15.342 4.574 1.00 74.00 103 ASN A C 1
ATOM 828 O O . ASN A 1 103 ? 8.202 15.363 5.343 1.00 74.00 103 ASN A O 1
ATOM 832 N N . SER A 1 104 ? 6.040 15.808 4.930 1.00 74.88 104 SER A N 1
ATOM 833 C CA . SER A 1 104 ? 5.811 16.630 6.127 1.00 74.88 104 SER A CA 1
ATOM 834 C C . SER A 1 104 ? 4.475 16.332 6.827 1.00 74.88 104 SER A C 1
ATOM 836 O O . SER A 1 104 ? 3.662 15.540 6.356 1.00 74.88 104 SER A O 1
ATOM 838 N N . GLY A 1 105 ? 4.283 16.922 8.015 1.00 78.25 105 GLY A N 1
ATOM 839 C CA . GLY A 1 105 ? 2.996 16.912 8.725 1.00 78.25 105 GLY A CA 1
ATOM 840 C C . GLY A 1 105 ? 2.563 15.570 9.325 1.00 78.25 105 GLY A C 1
ATOM 841 O O . GLY A 1 105 ? 1.376 15.381 9.570 1.00 78.25 105 GLY A O 1
ATOM 842 N N . ARG A 1 106 ? 3.491 14.628 9.561 1.00 86.00 106 ARG A N 1
ATOM 843 C CA . ARG A 1 106 ? 3.140 13.270 10.007 1.00 86.00 106 ARG A CA 1
ATOM 844 C C . ARG A 1 106 ? 2.767 13.168 11.487 1.00 86.00 106 ARG A C 1
ATOM 846 O O . ARG A 1 106 ? 3.537 13.569 12.365 1.00 86.00 106 ARG A O 1
ATOM 853 N N . VAL A 1 107 ? 1.656 12.490 11.766 1.00 90.12 107 VAL A N 1
ATOM 854 C CA . VAL A 1 107 ? 1.234 12.092 13.116 1.00 90.12 107 VAL A CA 1
ATOM 855 C C . VAL A 1 107 ? 0.918 10.598 13.118 1.00 90.12 107 VAL A C 1
ATOM 857 O O . VAL A 1 107 ? -0.041 10.175 12.491 1.00 90.12 107 VAL A O 1
ATOM 860 N N . VAL A 1 108 ? 1.725 9.799 13.820 1.00 92.50 108 VAL A N 1
ATOM 861 C CA . VAL A 1 108 ? 1.476 8.359 14.011 1.00 92.50 108 VAL A CA 1
ATOM 862 C C . VAL A 1 108 ? 0.530 8.155 15.192 1.00 92.50 108 VAL A C 1
ATOM 864 O O . VAL A 1 108 ? 0.704 8.773 16.246 1.00 92.50 108 VAL A O 1
ATOM 867 N N . TYR A 1 109 ? -0.455 7.278 15.021 1.00 91.81 109 TYR A N 1
ATOM 868 C CA . TYR A 1 109 ? -1.453 6.944 16.029 1.00 91.81 109 TYR A CA 1
ATOM 869 C C . TYR A 1 109 ? -1.184 5.577 16.649 1.00 91.81 109 TYR A C 1
ATOM 871 O O . TYR A 1 109 ? -0.701 4.656 15.999 1.00 91.81 109 TYR A O 1
ATOM 879 N N . LYS A 1 110 ? -1.558 5.425 17.925 1.00 93.31 110 LYS A N 1
ATOM 880 C CA . LYS A 1 110 ? -1.401 4.154 18.651 1.00 93.31 110 LYS A CA 1
ATOM 881 C C . LYS A 1 110 ? -2.279 3.023 18.104 1.00 93.31 110 LYS A C 1
ATOM 883 O O . LYS A 1 110 ? -1.983 1.863 18.342 1.00 93.31 110 LYS A O 1
ATOM 888 N N . ASN A 1 111 ? -3.400 3.370 17.478 1.00 92.81 111 ASN A N 1
ATOM 889 C CA . ASN A 1 111 ? -4.368 2.462 16.866 1.00 92.81 111 ASN A CA 1
ATOM 890 C C . ASN A 1 111 ? -5.354 3.267 16.005 1.00 92.81 111 ASN A C 1
ATOM 892 O O . ASN A 1 111 ? -5.376 4.503 16.066 1.00 92.81 111 ASN A O 1
ATOM 896 N N . LEU A 1 112 ? -6.201 2.563 15.250 1.00 92.12 112 LEU A N 1
ATOM 897 C CA . LEU A 1 112 ? -7.174 3.192 14.360 1.00 92.12 112 LEU A CA 1
ATOM 898 C C . LEU A 1 112 ? -8.213 4.028 15.115 1.00 92.12 112 LEU A C 1
ATOM 900 O O . LEU A 1 112 ? -8.551 5.117 14.671 1.00 92.12 112 LEU A O 1
ATOM 904 N N . ASN A 1 113 ? -8.645 3.593 16.303 1.00 92.12 113 ASN A N 1
ATOM 905 C CA . ASN A 1 113 ? -9.570 4.362 17.145 1.00 92.12 113 ASN A CA 1
ATOM 906 C C . ASN A 1 113 ? -9.018 5.766 17.456 1.00 92.12 113 ASN A C 1
ATOM 908 O O . ASN A 1 113 ? -9.704 6.771 17.295 1.00 92.12 113 ASN A O 1
ATOM 912 N N . ASN A 1 114 ? -7.743 5.849 17.852 1.00 91.69 114 ASN A N 1
ATOM 913 C CA . ASN A 1 114 ? -7.076 7.125 18.096 1.00 91.69 114 ASN A CA 1
ATOM 914 C C . ASN A 1 114 ? -6.944 7.966 16.824 1.00 91.69 114 ASN A C 1
ATOM 916 O O . ASN A 1 114 ? -7.100 9.179 16.912 1.00 91.69 114 ASN A O 1
ATOM 920 N N . CYS A 1 115 ? -6.678 7.347 15.672 1.00 91.25 115 CYS A N 1
ATOM 921 C CA . CYS A 1 115 ? -6.646 8.043 14.386 1.00 91.25 115 CYS A CA 1
ATOM 922 C C . CYS A 1 115 ? -8.015 8.661 14.066 1.00 91.25 115 CYS A C 1
ATOM 924 O O . CYS A 1 115 ? -8.126 9.881 13.972 1.00 91.25 115 CYS A O 1
ATOM 926 N N . LEU A 1 116 ? -9.078 7.850 14.049 1.00 89.00 116 LEU A N 1
ATOM 927 C CA . LEU A 1 116 ? -10.444 8.304 13.775 1.00 89.00 116 LEU A CA 1
ATOM 928 C C . LEU A 1 116 ? -10.930 9.348 14.791 1.00 89.00 116 LEU A C 1
ATOM 930 O O . LEU A 1 116 ? -11.719 10.223 14.447 1.00 89.00 116 LEU A O 1
ATOM 934 N N . LYS A 1 117 ? -10.456 9.303 16.044 1.00 88.06 117 LYS A N 1
ATOM 935 C CA . LYS A 1 117 ? -10.819 10.277 17.084 1.00 88.06 117 LYS A CA 1
ATOM 936 C C . LYS A 1 117 ? -9.970 11.549 17.098 1.00 88.06 117 LYS A C 1
ATOM 938 O O . LYS A 1 117 ? -10.449 12.543 17.624 1.00 88.06 117 LYS A O 1
ATOM 943 N N . LYS A 1 118 ? -8.730 11.539 16.616 1.00 85.00 118 LYS A N 1
ATOM 944 C CA . LYS A 1 118 ? -7.779 12.651 16.826 1.00 85.00 118 LYS A CA 1
ATOM 945 C C . LYS A 1 118 ? -7.163 13.180 15.534 1.00 85.00 118 LYS A C 1
ATOM 947 O O . LYS A 1 118 ? -6.241 13.994 15.604 1.00 85.00 118 LYS A O 1
ATOM 952 N N . SER A 1 119 ? -7.589 12.685 14.373 1.00 81.25 119 SER A N 1
ATOM 953 C CA . SER A 1 119 ? -7.115 13.213 13.095 1.00 81.25 119 SER A CA 1
ATOM 954 C C . SER A 1 119 ? -7.414 14.706 12.996 1.00 81.25 119 SER A C 1
ATOM 956 O O . SER A 1 119 ? -8.505 15.151 13.346 1.00 81.25 119 SER A O 1
ATOM 958 N N . ARG A 1 120 ? -6.383 15.474 12.625 1.00 66.88 120 ARG A N 1
ATOM 959 C CA . ARG A 1 120 ? -6.316 16.935 12.795 1.00 66.88 120 ARG A CA 1
ATOM 960 C C . ARG A 1 120 ? -7.081 17.724 11.736 1.00 66.88 120 ARG A C 1
ATOM 962 O O . ARG A 1 120 ? -7.213 18.929 11.898 1.00 66.88 120 ARG A O 1
ATOM 969 N N . LEU A 1 121 ? -7.544 17.084 10.667 1.00 60.16 121 LEU A N 1
ATOM 970 C CA . LEU A 1 121 ? -8.299 17.755 9.615 1.00 60.16 121 LEU A CA 1
ATOM 971 C C . LEU A 1 121 ? -9.741 17.261 9.605 1.00 60.16 121 LEU A C 1
ATOM 973 O O . LEU A 1 121 ? -9.998 16.055 9.600 1.00 60.16 121 LEU A O 1
ATOM 977 N N . GLU A 1 122 ? -10.667 18.214 9.521 1.00 53.47 122 GLU A N 1
ATOM 978 C CA . GLU A 1 122 ? -12.114 18.035 9.349 1.00 53.47 122 GLU A CA 1
ATOM 979 C C . GLU A 1 122 ? -12.493 17.312 8.043 1.00 53.47 122 GLU A C 1
ATOM 981 O O . GLU A 1 122 ? -13.646 17.322 7.652 1.00 53.47 122 GLU A O 1
ATOM 986 N N . VAL A 1 123 ? -11.572 16.646 7.342 1.00 51.31 123 VAL A N 1
ATOM 987 C CA . VAL A 1 123 ? -11.864 15.908 6.098 1.00 51.31 123 VAL A CA 1
ATOM 988 C C . VAL A 1 123 ? -12.400 14.498 6.365 1.00 51.31 123 VAL A C 1
ATOM 990 O O . VAL A 1 123 ? -13.092 13.938 5.520 1.00 51.31 123 VAL A O 1
ATOM 993 N N . LEU A 1 124 ? -12.265 13.981 7.595 1.00 54.28 124 LEU A N 1
ATOM 994 C CA . LEU A 1 124 ? -13.225 12.973 8.069 1.00 54.28 124 LEU A CA 1
ATOM 995 C C . LEU A 1 124 ? -14.648 13.570 8.187 1.00 54.28 124 LEU A C 1
ATOM 997 O O . LEU A 1 124 ? -15.621 12.826 8.306 1.00 54.28 124 LEU A O 1
ATOM 1001 N N . GLY A 1 125 ? -14.776 14.902 8.203 1.00 54.41 125 GLY A N 1
ATOM 1002 C CA . GLY A 1 125 ? -15.984 15.716 8.387 1.00 54.41 125 GLY A CA 1
ATOM 1003 C C . GLY A 1 125 ? -16.945 15.620 7.212 1.00 54.41 125 GLY A C 1
ATOM 1004 O O . GLY A 1 125 ? -17.069 16.492 6.359 1.00 54.41 125 GLY A O 1
ATOM 1005 N N . ARG A 1 126 ? -17.600 14.467 7.220 1.00 55.06 126 ARG A N 1
ATOM 1006 C CA . ARG A 1 126 ? -19.018 14.182 6.977 1.00 55.06 126 ARG A CA 1
ATOM 1007 C C . ARG A 1 126 ? -19.315 12.730 7.387 1.00 55.06 126 ARG A C 1
ATOM 1009 O O . ARG A 1 126 ? -20.441 12.413 7.739 1.00 55.06 126 ARG A O 1
ATOM 1016 N N . ASN A 1 127 ? -18.274 11.887 7.473 1.00 71.44 127 ASN A N 1
ATOM 1017 C CA . ASN A 1 127 ? -18.380 10.455 7.753 1.00 71.44 127 ASN A CA 1
ATOM 1018 C C . ASN A 1 127 ? -17.602 9.986 8.995 1.00 71.44 127 ASN A C 1
ATOM 1020 O O . ASN A 1 127 ? -17.602 8.793 9.264 1.00 71.44 127 ASN A O 1
ATOM 1024 N N . ARG A 1 128 ? -16.937 10.855 9.775 1.00 79.38 128 ARG A N 1
ATOM 1025 C CA . ARG A 1 128 ? -16.139 10.454 10.957 1.00 79.38 128 ARG A CA 1
ATOM 1026 C C . ARG A 1 128 ? -16.929 9.586 11.925 1.00 79.38 128 ARG A C 1
ATOM 1028 O O . ARG A 1 128 ? -16.452 8.540 12.355 1.00 79.38 128 ARG A O 1
ATOM 1035 N N . GLU A 1 129 ? -18.127 10.037 12.269 1.00 82.69 129 GLU A N 1
ATOM 1036 C CA . GLU A 1 129 ? -19.021 9.329 13.181 1.00 82.69 129 GLU A CA 1
ATOM 1037 C C . GLU A 1 129 ? -19.489 8.010 12.574 1.00 82.69 129 GLU A C 1
ATOM 1039 O O . GLU A 1 129 ? -19.504 6.993 13.261 1.00 82.69 129 GLU A O 1
ATOM 1044 N N . GLN A 1 130 ? -19.769 7.989 11.268 1.00 86.25 130 GLN A N 1
ATOM 1045 C CA . GLN A 1 130 ? -20.139 6.774 10.542 1.00 86.25 130 GLN A CA 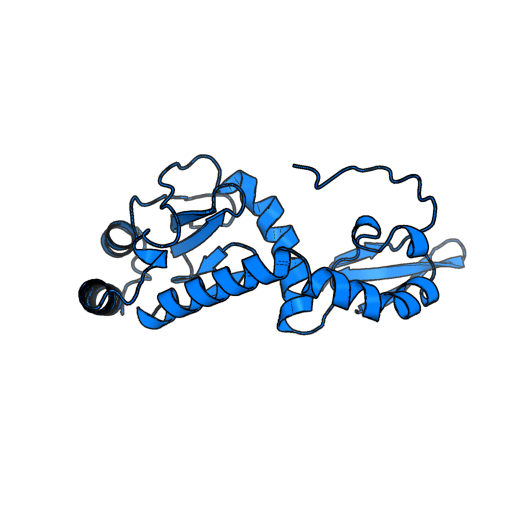1
ATOM 1046 C C . GLN A 1 130 ? -18.987 5.760 10.502 1.00 86.25 130 GLN A C 1
ATOM 1048 O O . GLN A 1 130 ? -19.195 4.592 10.819 1.00 86.25 130 GLN A O 1
ATOM 1053 N N . LEU A 1 131 ? -17.770 6.205 10.177 1.00 88.31 131 LEU A N 1
ATOM 1054 C CA . LEU A 1 131 ? -16.533 5.420 10.196 1.00 88.31 131 LEU A CA 1
ATOM 1055 C C . LEU A 1 131 ? -16.276 4.855 11.590 1.00 88.31 131 LEU A C 1
ATOM 1057 O O . LEU A 1 131 ? -16.032 3.661 11.736 1.00 88.31 131 LEU A O 1
ATOM 1061 N N . LEU A 1 132 ? -16.369 5.694 12.625 1.00 90.19 132 LEU A N 1
ATOM 1062 C CA . LEU A 1 132 ? -16.156 5.282 14.008 1.00 90.19 132 LEU A CA 1
ATOM 1063 C C . LEU A 1 132 ? -17.237 4.298 14.478 1.00 90.19 132 LEU A C 1
ATOM 1065 O O . LEU A 1 132 ? -16.918 3.314 15.142 1.00 90.19 132 LEU A O 1
ATOM 1069 N N . SER A 1 133 ? -18.498 4.530 14.110 1.00 91.50 133 SER A N 1
ATOM 1070 C CA . SER A 1 133 ? -19.628 3.648 14.414 1.00 91.50 133 SER A CA 1
ATOM 1071 C C . SER A 1 133 ? -19.471 2.282 13.739 1.00 91.50 133 SER A C 1
ATOM 1073 O O . SER A 1 133 ? -19.492 1.251 14.419 1.00 91.50 133 SER A O 1
ATOM 1075 N N . LYS A 1 134 ? -19.196 2.260 12.425 1.00 92.81 134 LYS A N 1
ATOM 1076 C CA . LYS A 1 134 ? -18.905 1.034 11.666 1.00 92.81 134 LYS A CA 1
ATOM 1077 C C . LYS A 1 134 ? -17.703 0.296 12.243 1.00 92.81 134 LYS A C 1
ATOM 1079 O O . LYS A 1 134 ? -17.801 -0.897 12.512 1.00 92.81 134 LYS A O 1
ATOM 1084 N N . TYR A 1 135 ? -16.604 1.001 12.504 1.00 93.75 135 TYR A N 1
ATOM 1085 C CA . TYR A 1 135 ? -15.406 0.436 13.123 1.00 93.75 135 TYR A CA 1
ATOM 1086 C C . TYR A 1 135 ? -15.720 -0.227 14.471 1.00 93.75 135 TYR A C 1
ATOM 1088 O O . TYR A 1 135 ? -15.384 -1.392 14.675 1.00 93.75 135 TYR A O 1
ATOM 1096 N N . ASN A 1 136 ? -16.428 0.462 15.372 1.00 93.94 136 ASN A N 1
ATOM 1097 C CA . ASN A 1 136 ? -16.805 -0.093 16.674 1.00 93.94 136 ASN A CA 1
ATOM 1098 C C . ASN A 1 136 ? -17.707 -1.332 16.543 1.00 93.94 136 ASN A C 1
ATOM 1100 O O . ASN A 1 136 ? -17.534 -2.293 17.292 1.00 93.94 136 ASN A O 1
ATOM 1104 N N . SER A 1 137 ? -18.648 -1.329 15.594 1.00 96.25 137 SER A N 1
ATOM 1105 C CA . SER A 1 137 ? -19.505 -2.485 15.298 1.00 96.25 137 SER A CA 1
ATOM 1106 C C . SER A 1 137 ? -18.685 -3.683 14.803 1.00 96.25 137 SER A C 1
ATOM 1108 O O . SER A 1 137 ? -18.790 -4.783 15.344 1.00 96.25 137 SER A O 1
ATOM 1110 N N . LEU A 1 138 ? -17.791 -3.462 13.839 1.00 96.12 138 LEU A N 1
ATOM 1111 C CA . LEU A 1 138 ? -16.969 -4.510 13.230 1.00 96.12 138 LEU A CA 1
ATOM 1112 C C . LEU A 1 138 ? -15.917 -5.086 14.191 1.00 96.12 138 LEU A C 1
ATOM 1114 O O . LEU A 1 138 ? -15.634 -6.283 14.142 1.00 96.12 138 LEU A O 1
ATOM 1118 N N . ILE A 1 139 ? -15.379 -4.287 15.122 1.00 94.56 139 ILE A N 1
ATOM 1119 C CA . ILE A 1 139 ? -14.515 -4.811 16.196 1.00 94.56 139 ILE A CA 1
ATOM 1120 C C . ILE A 1 139 ? -15.273 -5.804 17.074 1.00 94.56 139 ILE A C 1
ATOM 1122 O O . ILE A 1 139 ? -14.727 -6.865 17.384 1.00 94.56 139 ILE A O 1
ATOM 1126 N N . LYS A 1 140 ? -16.512 -5.479 17.477 1.00 94.31 140 LYS A N 1
ATOM 1127 C CA . LYS A 1 140 ? -17.340 -6.375 18.306 1.00 94.31 140 LYS A CA 1
ATOM 1128 C C . LYS A 1 140 ? -17.571 -7.712 17.600 1.00 94.31 140 LYS A C 1
ATOM 1130 O O . LYS A 1 140 ? -17.499 -8.756 18.240 1.00 94.31 140 LYS A O 1
ATOM 1135 N N . LYS A 1 141 ? -17.744 -7.674 16.276 1.00 95.50 141 LYS A N 1
ATOM 1136 C CA . LYS A 1 141 ? -17.863 -8.858 15.410 1.00 95.50 141 LYS A CA 1
ATOM 1137 C C . LYS A 1 141 ? -16.529 -9.546 15.086 1.00 95.50 141 LYS A C 1
ATOM 1139 O O . LYS A 1 141 ? -16.525 -10.602 14.470 1.00 95.50 141 LYS A O 1
ATOM 1144 N N . LYS A 1 142 ? -15.393 -8.984 15.520 1.00 94.00 142 LYS A N 1
ATOM 1145 C CA . LYS A 1 142 ? -14.027 -9.467 15.236 1.00 94.00 142 LYS A CA 1
ATOM 1146 C C . LYS A 1 142 ? -13.685 -9.519 13.734 1.00 94.00 142 LYS A C 1
ATOM 1148 O O . LYS A 1 142 ? -12.826 -10.297 13.337 1.00 94.00 142 LYS A O 1
ATOM 1153 N N . GLU A 1 143 ? -14.279 -8.645 12.923 1.00 95.31 143 GLU A N 1
ATOM 1154 C CA . GLU A 1 143 ? -14.139 -8.635 11.452 1.00 95.31 143 GLU A CA 1
ATOM 1155 C C . GLU A 1 143 ? -12.975 -7.779 10.919 1.00 95.31 143 GLU A C 1
ATOM 1157 O O . GLU A 1 143 ? -12.818 -7.639 9.706 1.00 95.31 143 GLU A O 1
ATOM 1162 N N . LEU A 1 144 ? -12.165 -7.201 11.814 1.00 95.69 144 LEU A N 1
ATOM 1163 C CA . LEU A 1 144 ? -11.031 -6.329 11.475 1.00 95.69 144 LEU A CA 1
ATOM 1164 C C . LEU A 1 144 ? -9.701 -6.841 12.062 1.00 95.69 144 LEU A C 1
ATOM 1166 O O . LEU A 1 144 ? -9.087 -6.150 12.884 1.00 95.69 144 LEU A O 1
ATOM 1170 N N . PRO A 1 145 ? -9.278 -8.087 11.777 1.00 95.69 145 PRO A N 1
ATOM 1171 C CA . PRO A 1 145 ? -8.088 -8.675 12.388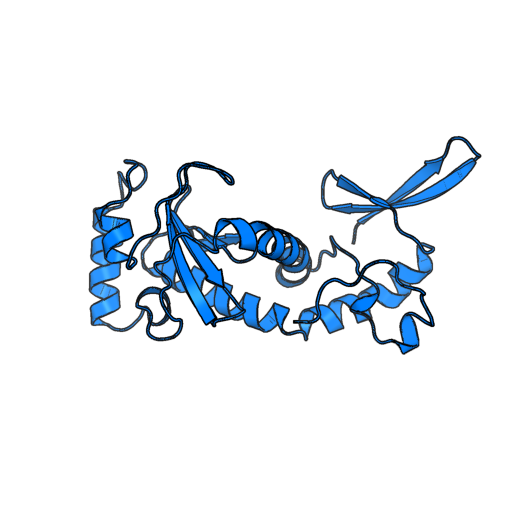 1.00 95.69 145 PRO A CA 1
ATOM 1172 C C . PRO A 1 145 ? -6.794 -7.893 12.114 1.00 95.69 145 PRO A C 1
ATOM 1174 O O . PRO A 1 145 ? -5.912 -7.890 12.975 1.00 95.69 145 PRO A O 1
ATOM 1177 N N . ILE A 1 146 ? -6.655 -7.206 10.980 1.00 95.94 146 ILE A N 1
ATOM 1178 C CA . ILE A 1 146 ? -5.445 -6.443 10.659 1.00 95.94 146 ILE A CA 1
ATOM 1179 C C . ILE A 1 146 ? -5.481 -5.069 11.329 1.00 95.94 146 ILE A C 1
ATOM 1181 O O . ILE A 1 146 ? -4.570 -4.738 12.087 1.00 95.94 146 ILE A O 1
ATOM 1185 N N . LEU A 1 147 ? -6.553 -4.291 11.143 1.00 95.00 147 LEU A N 1
ATOM 1186 C CA . LEU A 1 147 ? -6.670 -2.928 11.683 1.00 95.00 147 LEU A CA 1
ATOM 1187 C C . LEU A 1 147 ? -6.747 -2.882 13.218 1.00 95.00 147 LEU A C 1
ATOM 1189 O O . LEU A 1 147 ? -6.488 -1.837 13.823 1.00 95.00 147 LEU A O 1
ATOM 1193 N N . THR A 1 148 ? -7.078 -4.006 13.861 1.00 93.62 148 THR A N 1
ATOM 1194 C CA . THR A 1 148 ? -7.044 -4.160 15.328 1.00 93.62 148 THR A CA 1
ATOM 1195 C C . THR A 1 148 ? -5.716 -4.688 15.859 1.00 93.62 148 THR A C 1
ATOM 1197 O O . THR A 1 148 ? -5.531 -4.760 17.073 1.00 93.62 148 THR A O 1
ATOM 1200 N N . GLY A 1 149 ? -4.782 -5.025 14.974 1.00 91.94 149 GLY A N 1
ATOM 1201 C CA . GLY A 1 149 ? -3.453 -5.479 15.347 1.00 91.94 149 GLY A CA 1
ATOM 1202 C C . GLY A 1 149 ? -3.346 -6.966 15.700 1.00 91.94 149 GLY A C 1
ATOM 1203 O O . GLY A 1 149 ? -2.351 -7.374 16.292 1.00 91.94 149 GLY A O 1
ATOM 1204 N N . LYS A 1 150 ? -4.370 -7.777 15.396 1.00 91.69 150 LYS A N 1
ATOM 1205 C CA . LYS A 1 150 ? -4.373 -9.223 15.687 1.00 91.69 150 LYS A CA 1
ATOM 1206 C C . LYS A 1 150 ? -3.562 -10.025 14.672 1.00 91.69 150 LYS A C 1
ATOM 1208 O O . LYS A 1 150 ? -2.898 -10.977 15.059 1.00 91.69 150 LYS A O 1
ATOM 1213 N N . LYS A 1 151 ? -3.638 -9.661 13.386 1.00 92.31 151 LYS A N 1
ATOM 1214 C CA . LYS A 1 151 ? -2.899 -10.323 12.294 1.00 92.31 151 LYS A CA 1
ATOM 1215 C C . LYS A 1 151 ? -1.550 -9.658 11.996 1.00 92.31 151 LYS A C 1
ATOM 1217 O O . LYS A 1 151 ? -0.594 -10.348 11.656 1.00 92.31 151 LYS A O 1
ATOM 1222 N N . CYS A 1 152 ? -1.464 -8.339 12.153 1.00 90.69 152 CYS A N 1
ATOM 1223 C CA . CYS A 1 152 ? -0.237 -7.560 11.968 1.00 90.69 152 CYS A CA 1
ATOM 1224 C C . CYS A 1 152 ? 0.023 -6.728 13.219 1.00 90.69 152 CYS A C 1
ATOM 1226 O O . CYS A 1 152 ? -0.913 -6.175 13.788 1.00 90.69 152 CYS A O 1
ATOM 1228 N N . ARG A 1 153 ? 1.279 -6.576 13.645 1.00 93.25 153 ARG A N 1
ATOM 1229 C CA . ARG A 1 153 ? 1.585 -5.748 14.823 1.00 93.25 153 ARG A CA 1
ATOM 1230 C C . ARG A 1 153 ? 1.302 -4.277 14.519 1.00 93.25 153 ARG A C 1
ATOM 123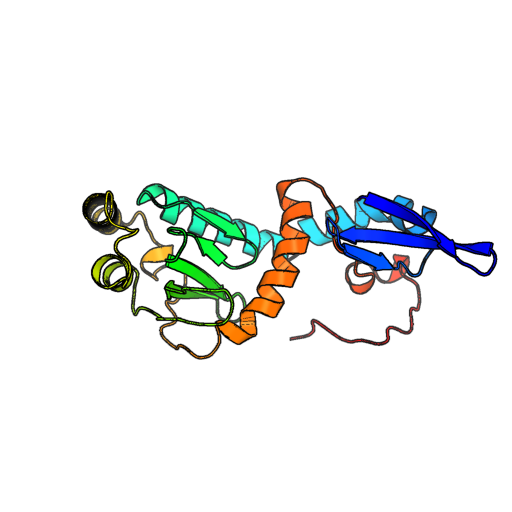2 O O . ARG A 1 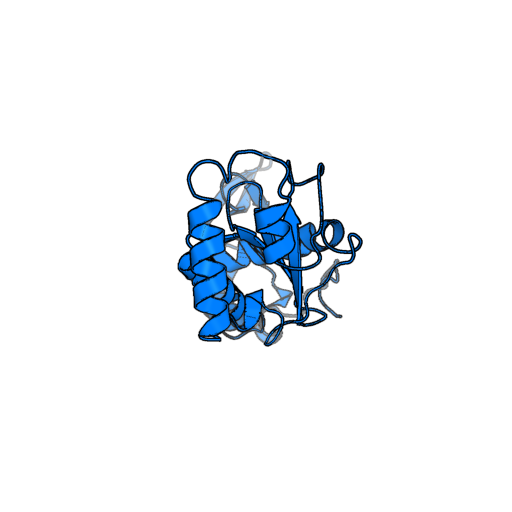153 ? 1.670 -3.791 13.460 1.00 93.25 153 ARG A O 1
ATOM 1239 N N . ILE A 1 154 ? 0.738 -3.514 15.454 1.00 92.12 154 ILE A N 1
ATOM 1240 C CA . ILE A 1 154 ? 0.640 -2.056 15.276 1.00 92.12 154 ILE A CA 1
ATOM 1241 C C . ILE A 1 154 ? 1.959 -1.401 15.700 1.00 92.12 154 ILE A C 1
ATOM 1243 O O . ILE A 1 154 ? 2.374 -1.484 16.859 1.00 92.12 154 ILE A O 1
ATOM 1247 N N . ASN A 1 155 ? 2.623 -0.730 14.763 1.00 89.69 155 ASN A N 1
ATOM 1248 C CA . ASN A 1 155 ? 3.785 0.102 15.027 1.00 89.69 155 ASN A CA 1
ATOM 1249 C C . ASN A 1 155 ? 3.344 1.532 15.365 1.00 89.69 155 ASN A C 1
ATOM 1251 O O . ASN A 1 155 ? 2.606 2.185 14.630 1.00 89.69 155 ASN A O 1
ATOM 1255 N N . THR A 1 156 ? 3.812 2.021 16.511 1.00 87.12 156 THR A N 1
ATOM 1256 C CA . THR A 1 156 ? 3.468 3.344 17.047 1.00 87.12 156 THR A CA 1
ATOM 1257 C C . THR A 1 156 ? 4.643 4.322 16.997 1.00 87.12 156 THR A C 1
ATOM 1259 O O . THR A 1 156 ? 4.509 5.488 17.379 1.00 87.12 156 THR A O 1
ATOM 1262 N N . LYS A 1 157 ? 5.810 3.871 16.519 1.00 83.38 157 LYS A N 1
ATOM 1263 C CA . LYS A 1 157 ? 7.021 4.686 16.418 1.00 83.38 157 LYS A CA 1
ATOM 1264 C C . LYS A 1 157 ? 6.952 5.560 15.164 1.00 83.38 157 LYS A C 1
ATOM 1266 O O . LYS A 1 157 ? 6.649 5.096 14.073 1.00 83.38 157 LYS A O 1
ATOM 1271 N N . LYS A 1 158 ? 7.301 6.845 15.304 1.00 68.81 158 LYS A N 1
ATOM 1272 C CA . LYS A 1 158 ? 7.417 7.773 14.159 1.00 68.81 158 LYS A CA 1
ATOM 1273 C C . LYS A 1 158 ? 8.607 7.453 13.245 1.00 68.81 158 LYS A C 1
ATOM 1275 O O . LYS A 1 158 ? 8.574 7.774 12.058 1.00 68.81 158 LYS A O 1
ATOM 1280 N N . ARG A 1 159 ? 9.679 6.879 13.806 1.00 60.88 159 ARG A N 1
ATOM 1281 C CA . ARG A 1 159 ? 10.879 6.469 13.061 1.00 60.88 159 ARG A CA 1
ATOM 1282 C C . ARG A 1 159 ? 10.534 5.254 12.193 1.00 60.88 159 ARG A C 1
ATOM 1284 O O . ARG A 1 159 ? 9.987 4.294 12.715 1.00 60.88 159 ARG A O 1
ATOM 1291 N N . GLY A 1 160 ? 10.853 5.317 10.900 1.00 61.34 160 GLY A N 1
ATOM 1292 C CA . GLY A 1 160 ? 10.633 4.226 9.938 1.00 61.34 160 GLY A CA 1
ATOM 1293 C C . GLY A 1 160 ? 9.762 4.639 8.755 1.00 61.34 160 GLY A C 1
ATOM 1294 O O . GLY A 1 160 ? 10.190 4.495 7.616 1.00 61.34 160 GLY A O 1
ATOM 1295 N N . VAL A 1 161 ? 8.626 5.302 9.007 1.00 65.00 161 VAL A N 1
ATOM 1296 C CA . VAL A 1 161 ? 7.641 5.646 7.960 1.00 65.00 161 VAL A CA 1
ATOM 1297 C C . VAL A 1 161 ? 8.279 6.394 6.784 1.00 65.00 161 VAL A C 1
ATOM 1299 O O . VAL A 1 161 ? 8.113 5.995 5.641 1.00 65.00 161 VAL A O 1
ATOM 1302 N N . LYS A 1 162 ? 9.074 7.449 7.041 1.00 68.06 162 LYS A N 1
ATOM 1303 C CA . LYS A 1 162 ? 9.740 8.228 5.974 1.00 68.06 162 LYS A CA 1
ATOM 1304 C C . LYS A 1 162 ? 10.787 7.412 5.203 1.00 68.06 162 LYS A C 1
ATOM 1306 O O . LYS A 1 162 ? 10.879 7.565 3.991 1.00 68.06 162 LYS A O 1
ATOM 1311 N N . ALA A 1 163 ? 11.567 6.579 5.891 1.00 62.06 163 ALA A N 1
ATOM 1312 C CA . ALA A 1 163 ? 12.608 5.767 5.258 1.00 62.06 163 ALA A CA 1
ATOM 1313 C C . ALA A 1 163 ? 11.996 4.753 4.277 1.00 62.06 163 ALA A C 1
ATOM 1315 O O . ALA A 1 163 ? 12.504 4.566 3.176 1.00 62.06 163 ALA A O 1
ATOM 1316 N N . LYS A 1 164 ? 10.829 4.214 4.637 1.00 76.44 164 LYS A N 1
ATOM 1317 C CA . LYS A 1 164 ? 10.107 3.187 3.885 1.00 76.44 164 LYS A CA 1
ATOM 1318 C C . LYS A 1 164 ? 9.351 3.697 2.655 1.00 76.44 164 LYS A C 1
ATOM 1320 O O . LYS A 1 164 ? 8.924 2.900 1.825 1.00 76.44 164 LYS A O 1
ATOM 1325 N N . TYR A 1 165 ? 9.214 5.014 2.469 1.00 73.88 165 TYR A N 1
ATOM 1326 C CA . TYR A 1 165 ? 8.618 5.557 1.237 1.00 73.88 165 TYR A CA 1
ATOM 1327 C C . TYR A 1 165 ? 9.430 5.198 -0.009 1.00 73.88 165 TYR A C 1
ATOM 1329 O O . TYR A 1 165 ? 8.855 5.076 -1.089 1.00 73.88 165 TYR A O 1
ATOM 1337 N N . ARG A 1 166 ? 10.753 5.027 0.119 1.00 75.38 166 ARG A N 1
ATOM 1338 C CA . ARG A 1 166 ? 11.591 4.587 -1.001 1.00 75.38 166 ARG A CA 1
ATOM 1339 C C . ARG A 1 166 ? 11.171 3.194 -1.464 1.00 75.38 166 ARG A C 1
ATOM 1341 O O . ARG A 1 166 ? 10.887 3.024 -2.646 1.00 75.38 166 ARG A O 1
ATOM 1348 N N . ASP A 1 167 ? 11.060 2.260 -0.531 1.00 78.94 167 ASP A N 1
ATOM 1349 C CA . ASP A 1 167 ? 10.703 0.868 -0.813 1.00 78.94 167 ASP A CA 1
ATOM 1350 C C . ASP A 1 167 ? 9.249 0.773 -1.290 1.00 78.94 167 ASP A C 1
ATOM 1352 O O . ASP A 1 167 ? 8.957 0.119 -2.287 1.00 78.94 167 ASP A O 1
ATOM 1356 N N . SER A 1 168 ? 8.349 1.550 -0.678 1.00 81.00 168 SER A N 1
ATOM 1357 C CA . SER A 1 168 ? 6.959 1.686 -1.128 1.00 81.00 168 SER A CA 1
ATOM 1358 C C . SER A 1 168 ? 6.861 2.196 -2.569 1.00 81.00 168 SER A C 1
ATOM 1360 O O . SER A 1 168 ? 6.040 1.712 -3.344 1.00 81.00 168 SER A O 1
ATOM 1362 N N . ASN A 1 169 ? 7.703 3.154 -2.969 1.00 82.12 169 ASN A N 1
ATOM 1363 C CA . ASN A 1 169 ? 7.727 3.649 -4.346 1.00 82.12 169 ASN A CA 1
ATOM 1364 C C . ASN A 1 169 ? 8.248 2.602 -5.333 1.00 82.12 169 ASN A C 1
ATOM 1366 O O . ASN A 1 169 ? 7.807 2.604 -6.478 1.00 82.12 169 ASN A O 1
ATOM 1370 N N . VAL A 1 170 ? 9.166 1.726 -4.915 1.00 82.12 170 VAL A N 1
ATOM 1371 C CA . VAL A 1 170 ? 9.599 0.578 -5.726 1.00 82.12 170 VAL A CA 1
ATOM 1372 C C . VAL A 1 170 ? 8.447 -0.415 -5.868 1.00 82.12 170 VAL A C 1
ATOM 1374 O O . VAL A 1 170 ? 8.080 -0.748 -6.994 1.00 82.12 170 VAL A O 1
ATOM 1377 N N . MET A 1 171 ? 7.804 -0.796 -4.758 1.00 83.44 171 MET A N 1
ATOM 1378 C CA . MET A 1 171 ? 6.642 -1.692 -4.760 1.00 83.44 171 MET A CA 1
ATOM 1379 C C . MET A 1 171 ? 5.520 -1.173 -5.667 1.00 83.44 171 MET A C 1
ATOM 1381 O O . MET A 1 171 ? 4.965 -1.923 -6.465 1.00 83.44 171 MET A O 1
ATOM 1385 N N . LYS A 1 172 ? 5.251 0.136 -5.637 1.00 86.19 172 LYS A N 1
ATOM 1386 C CA . LYS A 1 172 ? 4.249 0.784 -6.494 1.00 86.19 172 LYS A CA 1
ATOM 1387 C C . LYS A 1 172 ? 4.499 0.571 -7.990 1.00 86.19 172 LYS A C 1
ATOM 1389 O O . LYS A 1 172 ? 3.557 0.611 -8.773 1.00 86.19 172 LYS A O 1
ATOM 1394 N N . LYS A 1 173 ? 5.746 0.366 -8.426 1.00 86.75 173 LYS A N 1
ATOM 1395 C CA . LYS A 1 173 ? 6.040 0.065 -9.839 1.00 86.75 173 LYS A CA 1
ATOM 1396 C C . LYS A 1 173 ? 5.659 -1.365 -10.201 1.00 86.75 173 LYS A C 1
ATOM 1398 O O . LYS A 1 173 ? 5.153 -1.585 -11.298 1.00 86.75 173 LYS A O 1
ATOM 1403 N N . PHE A 1 174 ? 5.884 -2.305 -9.284 1.00 87.50 174 PHE A N 1
ATOM 1404 C CA . PHE A 1 174 ? 5.491 -3.705 -9.436 1.00 87.50 174 PHE A CA 1
ATOM 1405 C C . PHE A 1 174 ? 3.977 -3.902 -9.317 1.00 87.50 174 PHE A C 1
ATOM 1407 O O . PHE A 1 174 ? 3.427 -4.754 -10.003 1.00 87.50 174 PHE A O 1
ATOM 1414 N N . GLU A 1 175 ? 3.288 -3.063 -8.542 1.00 86.25 175 GLU A N 1
ATOM 1415 C CA . GLU A 1 175 ? 1.823 -3.050 -8.436 1.00 86.25 175 GLU A CA 1
ATOM 1416 C C . GLU A 1 175 ? 1.139 -2.966 -9.816 1.00 86.25 175 GLU A C 1
ATOM 1418 O O . GLU A 1 175 ? 0.216 -3.724 -10.083 1.00 86.25 175 GLU A O 1
ATOM 1423 N N . TYR A 1 176 ? 1.649 -2.158 -10.757 1.00 88.38 176 TYR A N 1
ATOM 1424 C CA . TYR A 1 176 ? 1.101 -2.088 -12.128 1.00 88.38 176 TYR A CA 1
ATOM 1425 C C . TYR A 1 176 ? 1.210 -3.402 -12.904 1.00 88.38 176 TYR A C 1
ATOM 1427 O O . TYR A 1 176 ? 0.343 -3.711 -13.725 1.00 88.38 176 TYR A O 1
ATOM 1435 N N . LEU A 1 177 ? 2.279 -4.165 -12.671 1.00 89.62 177 LEU A N 1
ATOM 1436 C CA . LEU A 1 177 ? 2.433 -5.479 -13.278 1.00 89.62 177 LEU A CA 1
ATOM 1437 C C . LEU A 1 177 ? 1.417 -6.446 -12.674 1.00 89.62 177 LEU A C 1
ATOM 1439 O O . LEU A 1 177 ? 0.733 -7.143 -13.414 1.00 89.62 177 LEU A O 1
ATOM 1443 N N . LEU A 1 178 ? 1.286 -6.445 -11.352 1.00 86.19 178 LEU A N 1
ATOM 1444 C CA . LEU A 1 178 ? 0.433 -7.395 -10.651 1.00 86.19 178 LEU A CA 1
ATOM 1445 C C . LEU A 1 178 ? -1.071 -7.101 -10.809 1.00 86.19 178 LEU A C 1
ATOM 1447 O O . LEU A 1 178 ? -1.863 -8.033 -10.888 1.00 86.19 178 LEU A O 1
ATOM 1451 N N . ASP A 1 179 ? -1.479 -5.830 -10.866 1.00 84.50 179 ASP A N 1
ATOM 1452 C CA . ASP A 1 179 ? -2.893 -5.436 -10.979 1.00 84.50 179 ASP A CA 1
ATOM 1453 C C . ASP A 1 179 ? -3.361 -5.194 -12.419 1.00 84.50 179 ASP A C 1
ATOM 1455 O O . ASP A 1 179 ? -4.555 -5.276 -12.695 1.00 84.50 179 ASP A O 1
ATOM 1459 N N . SER A 1 180 ? -2.463 -4.854 -13.348 1.00 86.69 180 SER A N 1
ATOM 1460 C CA . SER A 1 180 ? -2.844 -4.476 -14.722 1.00 86.69 180 SER A CA 1
ATOM 1461 C C . SER A 1 180 ? -2.026 -5.168 -15.813 1.00 86.69 180 SER A C 1
ATOM 1463 O O . SER A 1 180 ? -2.226 -4.883 -16.990 1.00 86.69 180 SER A O 1
ATOM 1465 N N . GLY A 1 181 ? -1.078 -6.044 -15.461 1.00 89.69 181 GLY A N 1
ATOM 1466 C CA . GLY A 1 181 ? -0.191 -6.693 -16.433 1.00 89.69 181 GLY A CA 1
ATOM 1467 C C . GLY A 1 181 ? 0.830 -5.744 -17.077 1.00 89.69 181 GLY A C 1
ATOM 1468 O O . GLY A 1 181 ? 1.465 -6.089 -18.076 1.00 89.69 181 GLY A O 1
ATOM 1469 N N . ILE A 1 182 ? 1.011 -4.529 -16.541 1.00 90.81 182 ILE A N 1
ATOM 1470 C CA . ILE A 1 182 ? 1.870 -3.501 -17.142 1.00 90.81 182 ILE A CA 1
ATOM 1471 C C . ILE A 1 182 ? 3.219 -3.436 -16.424 1.00 90.81 182 ILE A C 1
ATOM 1473 O O . ILE A 1 182 ? 3.351 -2.874 -15.340 1.00 90.81 182 ILE A O 1
ATOM 1477 N N . VAL A 1 183 ? 4.271 -3.907 -17.095 1.00 91.88 183 VAL A N 1
ATOM 1478 C CA . VAL A 1 183 ? 5.661 -3.703 -16.655 1.00 91.88 183 VAL A CA 1
ATOM 1479 C C . VAL A 1 183 ? 6.074 -2.234 -16.808 1.00 91.88 183 VAL A C 1
ATOM 1481 O O . VAL A 1 183 ? 6.124 -1.718 -17.929 1.00 91.88 183 VAL A O 1
ATOM 1484 N N . ARG A 1 184 ? 6.390 -1.583 -15.678 1.00 90.38 184 ARG A N 1
ATOM 1485 C CA . ARG A 1 184 ? 6.893 -0.193 -15.581 1.00 90.38 184 ARG A CA 1
ATOM 1486 C C . ARG A 1 184 ? 8.304 -0.067 -15.001 1.00 90.38 184 ARG A C 1
ATOM 1488 O O . ARG A 1 184 ? 8.875 1.021 -15.010 1.00 90.38 184 ARG A O 1
ATOM 1495 N N . VAL A 1 185 ? 8.852 -1.164 -14.495 1.00 89.94 185 VAL A N 1
ATOM 1496 C CA . VAL A 1 185 ? 10.225 -1.295 -14.004 1.00 89.94 185 VAL A CA 1
ATOM 1497 C C . VAL A 1 185 ? 10.788 -2.598 -14.552 1.00 89.94 185 VAL A C 1
ATOM 1499 O O . VAL A 1 185 ? 10.032 -3.548 -14.736 1.00 89.94 185 VAL A O 1
ATOM 1502 N N . TRP A 1 186 ? 12.080 -2.621 -14.852 1.00 91.06 186 TRP A N 1
ATOM 1503 C CA . TRP A 1 186 ? 12.774 -3.821 -15.289 1.00 91.06 186 TRP A CA 1
ATOM 1504 C C . TRP A 1 186 ? 14.096 -3.909 -14.545 1.00 91.06 186 TRP A C 1
ATOM 1506 O O . TRP A 1 186 ? 14.905 -2.992 -14.644 1.00 91.06 186 TRP A O 1
ATOM 1516 N N . GLU A 1 187 ? 14.300 -5.013 -13.838 1.00 88.75 187 GLU A N 1
ATOM 1517 C CA . GLU A 1 187 ? 15.534 -5.309 -13.113 1.00 88.75 187 GLU A CA 1
ATOM 1518 C C . GLU A 1 187 ? 15.984 -6.703 -13.538 1.00 88.75 187 GLU A C 1
ATOM 1520 O O . GLU A 1 187 ? 15.287 -7.683 -13.269 1.00 88.75 187 GLU A O 1
ATOM 1525 N N . ASP A 1 188 ? 17.121 -6.795 -14.232 1.00 88.19 188 ASP A N 1
ATOM 1526 C CA . ASP A 1 188 ? 17.639 -8.079 -14.725 1.00 88.19 188 ASP A CA 1
ATOM 1527 C C . ASP A 1 188 ? 17.903 -9.060 -13.568 1.00 88.19 188 ASP A C 1
ATOM 1529 O O . ASP A 1 188 ? 17.736 -10.259 -13.746 1.00 88.19 188 ASP A O 1
ATOM 1533 N N . GLU A 1 189 ? 18.216 -8.562 -12.367 1.00 86.94 189 GLU A N 1
ATOM 1534 C CA . GLU A 1 189 ? 18.448 -9.364 -11.152 1.00 86.94 189 GLU A CA 1
ATOM 1535 C C . GLU A 1 189 ? 17.243 -10.224 -10.728 1.00 86.94 189 GLU A C 1
ATOM 1537 O O . GLU A 1 189 ? 17.406 -11.182 -9.977 1.00 86.94 189 GLU A O 1
ATOM 1542 N N . ILE A 1 190 ? 16.036 -9.900 -11.205 1.00 85.62 190 ILE A N 1
ATOM 1543 C CA . ILE A 1 190 ? 14.822 -10.686 -10.939 1.00 85.62 190 ILE A CA 1
ATOM 1544 C C . ILE A 1 190 ? 14.758 -11.927 -11.838 1.00 85.62 190 ILE A C 1
ATOM 1546 O O . ILE A 1 190 ? 14.090 -12.900 -11.496 1.00 85.62 190 ILE A O 1
ATOM 1550 N N . LEU A 1 191 ? 15.416 -11.914 -12.998 1.00 88.50 191 LEU A N 1
ATOM 1551 C CA . LEU A 1 191 ? 15.397 -13.047 -13.916 1.00 88.50 191 LEU A CA 1
ATOM 1552 C C . LEU A 1 191 ? 16.341 -14.169 -13.443 1.00 88.50 191 LEU A C 1
ATOM 1554 O O . LEU A 1 191 ? 17.374 -13.894 -12.831 1.00 88.50 191 LEU A O 1
ATOM 1558 N N . PRO A 1 192 ? 16.026 -15.439 -13.767 1.00 86.62 192 PRO A N 1
ATOM 1559 C CA . PRO A 1 192 ? 16.945 -16.558 -13.590 1.00 86.62 192 PRO A CA 1
ATOM 1560 C C . PRO A 1 192 ? 18.322 -16.266 -14.198 1.00 86.62 192 PRO A C 1
ATOM 1562 O O . PRO A 1 192 ? 18.423 -15.692 -15.289 1.00 86.62 192 PRO A O 1
ATOM 1565 N N . LYS A 1 193 ? 19.391 -16.673 -13.504 1.00 86.25 193 LYS A N 1
ATOM 1566 C CA . LYS A 1 193 ? 20.777 -16.358 -13.892 1.00 86.25 193 LYS A CA 1
ATOM 1567 C C . LYS A 1 193 ? 21.125 -16.873 -15.291 1.00 86.25 193 LYS A C 1
ATOM 1569 O O . LYS A 1 193 ? 21.892 -16.234 -16.008 1.00 86.25 193 LYS A O 1
ATOM 1574 N N . GLU A 1 194 ? 20.513 -17.979 -15.700 1.00 83.50 194 GLU A N 1
ATOM 1575 C CA . GLU A 1 194 ? 20.685 -18.628 -17.001 1.00 83.50 194 GLU A CA 1
ATOM 1576 C C . GLU A 1 194 ? 20.220 -17.738 -18.167 1.00 83.50 194 GLU A C 1
ATOM 1578 O O . GLU A 1 194 ? 20.721 -17.863 -19.280 1.00 83.50 194 GLU A O 1
ATOM 1583 N N . ILE A 1 195 ? 19.278 -16.821 -17.915 1.00 80.31 195 ILE A N 1
ATOM 1584 C CA . ILE A 1 195 ? 18.707 -15.911 -18.922 1.00 80.31 195 ILE A CA 1
ATOM 1585 C C . ILE A 1 195 ? 19.528 -14.628 -19.046 1.00 80.31 195 ILE A C 1
ATOM 1587 O O . ILE A 1 195 ? 19.682 -14.068 -20.134 1.00 80.31 195 ILE A O 1
ATOM 1591 N N . VAL A 1 196 ? 20.037 -14.138 -17.918 1.00 75.00 196 VAL A N 1
ATOM 1592 C CA . VAL A 1 196 ? 20.751 -12.861 -17.842 1.00 75.00 196 VAL A CA 1
ATOM 1593 C C . VAL A 1 196 ? 22.172 -12.998 -18.407 1.00 75.00 196 VAL A C 1
ATOM 1595 O O . VAL A 1 196 ? 22.681 -12.050 -19.017 1.00 75.00 196 VAL A O 1
ATOM 1598 N N . GLY A 1 197 ? 22.792 -14.177 -18.265 1.00 66.12 197 GLY A N 1
ATOM 1599 C CA . GLY A 1 197 ? 24.227 -14.373 -18.498 1.00 66.12 197 GLY A CA 1
ATOM 1600 C C . GLY A 1 197 ? 25.070 -13.644 -17.440 1.00 66.12 197 GLY A C 1
ATOM 1601 O O . GLY A 1 197 ? 24.525 -12.950 -16.581 1.00 66.12 197 GLY A O 1
ATOM 1602 N N . GLU A 1 198 ? 26.401 -13.776 -17.473 1.00 47.06 198 GLU A N 1
ATOM 1603 C CA . GLU A 1 198 ? 27.283 -13.010 -16.575 1.00 47.06 198 GLU A CA 1
ATOM 1604 C C . GLU A 1 198 ? 27.180 -11.503 -16.863 1.00 47.06 198 GLU A C 1
ATOM 1606 O O . GLU A 1 198 ? 27.887 -10.941 -17.699 1.00 47.06 198 GLU A O 1
ATOM 1611 N N . VAL A 1 199 ? 26.292 -10.818 -16.148 1.00 49.91 199 VAL A N 1
ATOM 1612 C CA . VAL A 1 199 ? 26.289 -9.360 -16.071 1.00 49.91 199 VAL A CA 1
ATOM 1613 C C . VAL A 1 199 ? 27.134 -8.963 -14.871 1.00 49.91 199 VAL A C 1
ATOM 1615 O O . VAL A 1 199 ? 26.820 -9.296 -13.730 1.00 49.91 199 VAL A O 1
ATOM 1618 N N . LYS A 1 200 ? 28.208 -8.207 -15.117 1.00 40.03 200 LYS A N 1
ATOM 1619 C CA . LYS A 1 200 ? 28.890 -7.440 -14.069 1.00 40.03 200 LYS A CA 1
ATOM 1620 C C . LYS A 1 200 ? 27.951 -6.322 -13.612 1.00 40.03 200 LYS A C 1
ATOM 1622 O O . LYS A 1 200 ? 27.977 -5.224 -14.163 1.00 40.03 200 LYS A O 1
ATOM 1627 N N . THR A 1 201 ? 27.081 -6.606 -12.647 1.00 39.06 201 THR A N 1
ATOM 1628 C CA . THR A 1 201 ? 26.104 -5.628 -12.161 1.00 39.06 201 THR A CA 1
ATOM 1629 C C . THR A 1 201 ? 26.743 -4.655 -11.175 1.00 39.06 201 THR A C 1
ATOM 1631 O O . THR A 1 201 ? 27.080 -4.998 -10.042 1.00 39.06 201 THR A O 1
ATOM 1634 N N . THR A 1 202 ? 26.867 -3.393 -11.580 1.00 42.25 202 THR A N 1
ATOM 1635 C CA . THR A 1 202 ? 27.160 -2.265 -10.689 1.00 42.25 202 THR A CA 1
ATOM 1636 C C . THR A 1 202 ? 25.854 -1.729 -10.098 1.00 42.25 202 THR A C 1
ATOM 1638 O O . THR A 1 202 ? 25.318 -0.741 -10.592 1.00 42.25 202 THR A O 1
ATOM 1641 N N . ARG A 1 203 ? 25.331 -2.383 -9.049 1.00 40.12 203 ARG A N 1
ATOM 1642 C CA . ARG A 1 203 ? 24.581 -1.806 -7.902 1.00 40.12 203 ARG A CA 1
ATOM 1643 C C . ARG A 1 203 ? 23.718 -2.872 -7.230 1.00 40.12 203 ARG A C 1
ATOM 1645 O O . ARG A 1 203 ? 22.637 -3.191 -7.688 1.00 40.12 203 ARG A O 1
ATOM 1652 N N . ARG A 1 204 ? 24.188 -3.304 -6.064 1.00 42.06 204 ARG A N 1
ATOM 1653 C CA . ARG A 1 204 ? 23.516 -4.203 -5.128 1.00 42.06 204 ARG A CA 1
ATOM 1654 C C . ARG A 1 204 ? 22.361 -3.469 -4.436 1.00 42.06 204 ARG A C 1
ATOM 1656 O O . ARG A 1 204 ? 22.621 -2.590 -3.615 1.00 42.06 204 ARG A O 1
ATOM 1663 N N . MET A 1 205 ? 21.112 -3.806 -4.740 1.00 36.66 205 MET A N 1
ATOM 1664 C CA . MET A 1 205 ? 19.962 -3.440 -3.908 1.00 36.66 205 MET A CA 1
ATOM 1665 C C . MET A 1 205 ? 18.988 -4.618 -3.875 1.00 36.66 205 MET A C 1
ATOM 1667 O O . MET A 1 205 ? 18.372 -4.907 -4.889 1.00 36.66 205 MET A O 1
ATOM 1671 N N . LEU A 1 206 ? 18.822 -5.184 -2.670 1.00 36.00 206 LEU A N 1
ATOM 1672 C CA . LEU A 1 206 ? 17.877 -6.232 -2.231 1.00 36.00 206 LEU A CA 1
ATOM 1673 C C . LEU A 1 206 ? 18.516 -7.593 -1.892 1.00 36.00 206 LEU A C 1
ATOM 1675 O O . LEU A 1 206 ? 18.064 -8.648 -2.314 1.00 36.00 206 LEU A O 1
ATOM 1679 N N . GLU A 1 207 ? 19.518 -7.550 -1.013 1.00 31.59 207 GLU A N 1
ATOM 1680 C CA . GLU A 1 207 ? 19.737 -8.592 -0.005 1.00 31.59 207 GLU A CA 1
ATOM 1681 C C . GLU A 1 207 ? 19.702 -7.905 1.363 1.00 31.59 207 GLU A C 1
ATOM 1683 O O . GLU A 1 207 ? 20.649 -7.189 1.712 1.00 31.59 207 GLU A O 1
ATOM 1688 N N . LYS A 1 208 ? 18.583 -8.057 2.075 1.00 31.34 208 LYS A N 1
A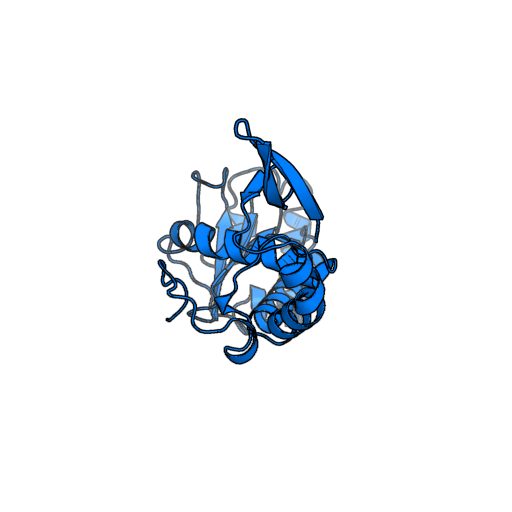TOM 1689 C CA . LYS A 1 208 ? 18.440 -8.172 3.536 1.00 31.34 208 LYS A CA 1
ATOM 1690 C C . LYS A 1 208 ? 16.966 -8.155 3.907 1.00 31.34 208 LYS A C 1
ATOM 1692 O O . LYS A 1 208 ? 16.263 -7.250 3.410 1.00 31.34 208 LYS A O 1
#

pLDDT: mean 84.31, std 13.98, range [31.34, 98.06]

Organism: NCBI:txid1605